Protein AF-A0A3P6NMV4-F1 (afdb_monomer_lite)

InterPro domains:
  IPR001902 SLC26A/SulP transporter [PTHR11814] (9-199)
  IPR011547 SLC26A/SulP transporter domain [PF00916] (9-111)
  IPR036513 STAS domain superfamily [G3DSA:3.30.750.24] (141-223)

Radius of gyration: 32.22 Å; chains: 1; bounding box: 77×46×84 Å

pLDDT: mean 74.08, std 20.94, range [25.16, 95.62]

Secondary structure (DSSP, 8-state):
-HHHHHHHHHHHHHHHHHHHHTTSS-PPP---HHHHHHHHHTT--STHHHHHHHHHHHHHHHHHHHHHTT--HHHHHHHHHHHHHHHHHHHHHHHHHHHH-HHHHHHHHHHHHHHHHT-HHHHHHHHHHHHHHHHHHHHHSPPP--EEE-TTSS-EEETTT-TT-PPPTT-------S---HHHHHHHHHHHHHHHHHHHHHHHHHHHHHHHHHTT---------------

Sequence (231 aa):
MIDLIVRFQEFYALGLSAMLGGLFPIYPVSTALGRTMVNVESGSKTQLSALFSCLLLLIIILWLGPLLQTLPMCILAVIIIMALRAMFRKLADLKRLWGASKIDCLIWLVAFVSTVAIDVMLGLAISIIFALLTIIFRSQWPRSETLAPTGGGEDFENLQKYKALSQYPDIHIFRFDSPLFFTNVENFKAKILKQMKSWSDSDSDTNDSVSFLFSYNHQKSIAFPVIYKSF

Foldseek 3Di:
DVVVVVVVVVVVVLVVVQVVVVVDPDDRDDDDPVVVVVCVVVVDDDCVVVVVVVVVVVVCCVPVVVVCVPPDVVVVVVVVVVVCVVVVVVVVCLVVVCVVDVLVSVLVVQLVCLCVPPHVVRSNVVSVVSVVVSVVVCQQDDDFFFWADDPPDPDIHTCVVDVPGDHDLPDGDGDDPHDDDPSNVVVVVVVVVVVVVVSVVVVVVVCVVVVVVVVPDPDDDDDDDDDDDDD

Organism: Anisakis simplex (NCBI:txid6269)

Structure (mmCIF, N/CA/C/O backbone):
data_AF-A0A3P6NMV4-F1
#
_entry.id   AF-A0A3P6NMV4-F1
#
loop_
_atom_site.group_PDB
_atom_site.id
_atom_site.type_symbol
_atom_site.label_atom_id
_atom_site.label_alt_id
_atom_site.label_comp_id
_atom_site.label_asym_id
_atom_site.label_entity_id
_atom_site.label_seq_id
_atom_site.pdbx_PDB_ins_code
_atom_site.Cartn_x
_atom_site.Cartn_y
_atom_site.Cartn_z
_atom_site.occupancy
_atom_site.B_iso_or_equiv
_atom_site.auth_seq_id
_atom_site.auth_comp_id
_atom_site.auth_asym_id
_atom_site.auth_atom_id
_atom_site.pdbx_PDB_model_num
ATOM 1 N N . MET A 1 1 ? 13.283 15.496 4.315 1.00 73.44 1 MET A N 1
ATOM 2 C CA . MET A 1 1 ? 13.813 15.123 5.648 1.00 73.44 1 MET A CA 1
ATOM 3 C C . MET A 1 1 ? 12.698 15.046 6.690 1.00 73.44 1 MET A C 1
ATOM 5 O O . MET A 1 1 ? 12.525 13.979 7.259 1.00 73.44 1 MET A O 1
ATOM 9 N N . ILE A 1 2 ? 11.888 16.097 6.875 1.00 78.81 2 ILE A N 1
ATOM 10 C CA . ILE A 1 2 ? 10.737 16.099 7.807 1.00 78.81 2 ILE A CA 1
ATOM 11 C C . ILE A 1 2 ? 9.725 14.982 7.480 1.00 78.81 2 ILE A C 1
ATOM 13 O O . ILE A 1 2 ? 9.396 14.187 8.353 1.00 78.81 2 ILE A O 1
ATOM 17 N N . ASP A 1 3 ? 9.348 14.812 6.208 1.00 84.75 3 ASP A N 1
ATOM 18 C CA . ASP A 1 3 ? 8.425 13.740 5.780 1.00 84.75 3 ASP A CA 1
ATOM 19 C C . ASP A 1 3 ? 8.923 12.314 6.046 1.00 84.75 3 ASP A C 1
ATOM 21 O O . ASP A 1 3 ? 8.134 11.370 6.063 1.00 84.75 3 ASP A O 1
ATOM 25 N N . LEU A 1 4 ? 10.237 12.128 6.180 1.00 82.69 4 LEU A N 1
ATOM 26 C CA . LEU A 1 4 ? 10.825 10.825 6.482 1.00 82.69 4 LEU A CA 1
ATOM 27 C C . LEU A 1 4 ? 10.675 10.524 7.978 1.00 82.69 4 LEU A C 1
ATOM 29 O O . LEU A 1 4 ? 10.264 9.430 8.351 1.00 82.69 4 LEU A O 1
ATOM 33 N N . ILE A 1 5 ? 10.953 11.524 8.817 1.00 87.69 5 ILE A N 1
ATOM 34 C CA . ILE A 1 5 ? 10.823 11.438 10.275 1.00 87.69 5 ILE A CA 1
ATOM 35 C C . ILE A 1 5 ? 9.369 11.137 10.652 1.00 87.69 5 ILE A C 1
ATOM 37 O O . ILE A 1 5 ? 9.115 10.205 11.411 1.00 87.69 5 ILE A O 1
ATOM 41 N N . VAL A 1 6 ? 8.415 11.855 10.050 1.00 91.50 6 VAL A N 1
ATOM 42 C CA . VAL A 1 6 ? 6.980 11.639 10.293 1.00 91.50 6 VAL A CA 1
ATOM 43 C C . VAL A 1 6 ? 6.554 10.225 9.892 1.00 91.50 6 VAL A C 1
ATOM 45 O O . VAL A 1 6 ? 5.856 9.560 10.649 1.00 91.50 6 VAL A O 1
ATOM 48 N N . ARG A 1 7 ? 7.018 9.706 8.747 1.00 90.06 7 ARG A N 1
ATOM 49 C CA . ARG A 1 7 ? 6.689 8.334 8.318 1.00 90.06 7 ARG A CA 1
ATOM 50 C C . ARG A 1 7 ? 7.178 7.268 9.296 1.00 90.06 7 ARG A C 1
ATOM 52 O O . ARG A 1 7 ? 6.438 6.327 9.571 1.00 90.06 7 ARG A O 1
ATOM 59 N N . PHE A 1 8 ? 8.392 7.410 9.828 1.00 93.50 8 PHE A N 1
ATOM 60 C CA . PHE A 1 8 ? 8.888 6.485 10.848 1.00 93.50 8 PHE A CA 1
ATOM 61 C C . PHE A 1 8 ? 8.094 6.598 12.148 1.00 93.50 8 PHE A C 1
ATOM 63 O O . PHE A 1 8 ? 7.765 5.576 12.743 1.00 93.50 8 PHE A O 1
ATOM 70 N N . GLN A 1 9 ? 7.734 7.814 12.561 1.00 93.81 9 GLN A N 1
ATOM 71 C CA . GLN A 1 9 ? 6.905 8.033 13.743 1.00 93.81 9 GLN A CA 1
ATOM 72 C C . GLN A 1 9 ? 5.527 7.363 13.616 1.00 93.81 9 GLN A C 1
ATOM 74 O O . GLN A 1 9 ? 5.113 6.662 14.536 1.00 93.81 9 GLN A O 1
ATOM 79 N N . GLU A 1 10 ? 4.850 7.510 12.475 1.00 90.62 10 GLU A N 1
ATOM 80 C CA . GLU A 1 10 ? 3.565 6.847 12.199 1.00 90.62 10 GLU A CA 1
ATOM 81 C C . GLU A 1 10 ? 3.699 5.318 12.192 1.00 90.62 10 GLU A C 1
ATOM 83 O O . GLU A 1 10 ? 2.853 4.608 12.735 1.00 90.62 10 GLU A O 1
ATOM 88 N N . PHE A 1 11 ? 4.793 4.792 11.631 1.00 92.12 11 PHE A N 1
ATOM 89 C CA . PHE A 1 11 ? 5.063 3.356 11.633 1.00 92.12 11 PHE A CA 1
ATOM 90 C C . PHE A 1 11 ? 5.263 2.804 13.052 1.00 92.12 11 PHE A C 1
ATOM 92 O O . PHE A 1 11 ? 4.647 1.800 13.414 1.00 92.12 11 PHE A O 1
ATOM 99 N N . TYR A 1 12 ? 6.067 3.478 13.881 1.00 94.62 12 TYR A N 1
ATOM 100 C CA . TYR A 1 12 ? 6.241 3.101 15.286 1.00 94.62 12 TYR A CA 1
ATOM 101 C C . TYR A 1 12 ? 4.934 3.218 16.077 1.00 94.62 12 TYR A C 1
ATOM 103 O O . TYR A 1 12 ? 4.629 2.334 16.874 1.00 94.62 12 TYR A O 1
ATOM 111 N N . ALA A 1 13 ? 4.134 4.261 15.837 1.00 92.31 13 ALA A N 1
ATOM 112 C CA . ALA A 1 13 ? 2.836 4.433 16.485 1.00 92.31 13 ALA A CA 1
ATOM 113 C C . ALA A 1 13 ? 1.857 3.301 16.127 1.00 92.31 13 ALA A C 1
ATOM 115 O O . ALA A 1 13 ? 1.216 2.732 17.014 1.00 92.31 13 ALA A O 1
ATOM 116 N N . LEU A 1 14 ? 1.781 2.914 14.848 1.00 92.00 14 LEU A N 1
ATOM 117 C CA . LEU A 1 14 ? 0.985 1.768 14.402 1.00 92.00 14 LEU A CA 1
ATOM 118 C C . LEU A 1 14 ? 1.478 0.458 15.030 1.00 92.00 14 LEU A C 1
ATOM 120 O O . LEU A 1 14 ? 0.662 -0.310 15.533 1.00 92.00 14 LEU A O 1
ATOM 124 N N . GLY A 1 15 ? 2.794 0.238 15.092 1.00 93.44 15 GLY A N 1
ATOM 125 C CA . GLY A 1 15 ? 3.382 -0.931 15.752 1.00 93.44 15 GLY A CA 1
ATOM 126 C C . GLY A 1 15 ? 3.032 -1.008 17.240 1.00 93.44 15 GLY A C 1
ATOM 127 O O . GLY A 1 15 ? 2.529 -2.030 17.704 1.00 93.44 15 GLY A O 1
ATOM 128 N N . LEU A 1 16 ? 3.217 0.089 17.981 1.00 94.00 16 LEU A N 1
ATOM 129 C CA . LEU A 1 16 ? 2.884 0.159 19.407 1.00 94.00 16 LEU A CA 1
ATOM 130 C C . LEU A 1 16 ? 1.383 -0.029 19.657 1.00 94.00 16 LEU A C 1
ATOM 132 O O . LEU A 1 16 ? 1.009 -0.761 20.571 1.00 94.00 16 LEU A O 1
ATOM 136 N N . SER A 1 17 ? 0.515 0.574 18.838 1.00 92.00 17 SER A N 1
ATOM 137 C CA . SER A 1 17 ? -0.936 0.382 18.969 1.00 92.00 17 SER A CA 1
ATOM 138 C C . SER A 1 17 ? -1.361 -1.067 18.709 1.00 92.00 17 SER A C 1
ATOM 140 O O . SER A 1 17 ? -2.214 -1.581 19.429 1.00 92.00 17 SER A O 1
ATOM 142 N N . ALA A 1 18 ? -0.729 -1.757 17.754 1.00 93.19 18 ALA A N 1
ATOM 143 C CA . ALA A 1 18 ? -0.969 -3.174 17.503 1.00 93.19 18 ALA A CA 1
ATOM 144 C C . ALA A 1 18 ? -0.458 -4.066 18.649 1.00 93.19 18 ALA A C 1
ATOM 146 O O . ALA A 1 18 ? -1.150 -5.006 19.032 1.00 93.19 18 ALA A O 1
ATOM 147 N N . MET A 1 19 ? 0.704 -3.755 19.241 1.00 93.44 19 MET A N 1
ATOM 148 C CA . MET A 1 19 ? 1.236 -4.475 20.408 1.00 93.44 19 MET A CA 1
ATOM 149 C C . MET A 1 19 ? 0.330 -4.334 21.633 1.00 93.44 19 MET A C 1
ATOM 151 O O . MET A 1 19 ? -0.009 -5.332 22.263 1.00 93.44 19 MET A O 1
ATOM 155 N N . LEU A 1 20 ? -0.091 -3.105 21.950 1.00 93.56 20 LEU A N 1
ATOM 156 C CA . LEU A 1 20 ? -1.045 -2.843 23.032 1.00 93.56 20 LEU A CA 1
ATOM 157 C C . LEU A 1 20 ? -2.398 -3.497 22.745 1.00 93.56 20 LEU A C 1
ATOM 159 O O . LEU A 1 20 ? -3.029 -4.037 23.648 1.00 93.56 20 LEU A O 1
ATOM 163 N N . GLY A 1 21 ? -2.817 -3.482 21.480 1.00 92.50 21 GLY A N 1
ATOM 164 C CA . GLY A 1 21 ? -4.021 -4.143 21.010 1.00 92.50 21 GLY A CA 1
ATOM 165 C C . GLY A 1 21 ? -3.997 -5.654 21.218 1.00 92.50 21 GLY A C 1
ATOM 166 O O . GLY A 1 21 ? -4.970 -6.208 21.709 1.00 92.50 21 GLY A O 1
ATOM 167 N N . GLY A 1 22 ? -2.871 -6.310 20.930 1.00 93.94 22 GLY A N 1
ATOM 168 C CA . GLY A 1 22 ? -2.707 -7.760 21.074 1.00 93.94 22 GLY A CA 1
ATOM 169 C C . GLY A 1 22 ? -2.804 -8.288 22.510 1.00 93.94 22 GLY A C 1
ATOM 170 O O . GLY A 1 22 ? -2.970 -9.490 22.695 1.00 93.94 22 GLY A O 1
ATOM 171 N N . LEU A 1 23 ? -2.745 -7.414 23.525 1.00 94.06 23 LEU A N 1
ATOM 172 C CA . LEU A 1 23 ? -3.034 -7.778 24.921 1.00 94.06 23 LEU A CA 1
ATOM 173 C C . LEU A 1 23 ? -4.532 -8.025 25.170 1.00 94.06 23 LEU A C 1
ATOM 175 O O . LEU A 1 23 ? -4.904 -8.586 26.199 1.00 94.06 23 LEU A O 1
ATOM 179 N N . PHE A 1 24 ? -5.388 -7.614 24.235 1.00 94.62 24 PHE A N 1
ATOM 180 C CA . PHE A 1 24 ? -6.837 -7.751 24.288 1.00 94.62 24 PHE A CA 1
ATOM 181 C C . PHE A 1 24 ? -7.337 -8.612 23.114 1.00 94.62 24 PHE A C 1
ATOM 183 O O . PHE A 1 24 ? -6.676 -8.690 22.077 1.00 94.62 24 PHE A O 1
ATOM 190 N N . PRO A 1 25 ? -8.520 -9.246 23.222 1.00 91.50 25 PRO A N 1
ATOM 191 C CA . PRO A 1 25 ? -9.111 -10.030 22.138 1.00 91.50 25 PRO A CA 1
ATOM 192 C C . PRO A 1 25 ? -9.699 -9.115 21.047 1.00 91.50 25 PRO A C 1
ATOM 194 O O . PRO A 1 25 ? -10.914 -9.038 20.869 1.00 91.50 25 PRO A O 1
ATOM 197 N N . ILE A 1 26 ? -8.841 -8.385 20.333 1.00 91.94 26 ILE A N 1
ATOM 198 C CA . ILE A 1 26 ? -9.225 -7.495 19.234 1.00 91.94 26 ILE A CA 1
ATOM 199 C C . ILE A 1 26 ? -8.656 -7.983 17.902 1.00 91.94 26 ILE A C 1
ATOM 201 O O . ILE A 1 26 ? -7.622 -8.645 17.837 1.00 91.94 26 ILE A O 1
ATOM 205 N N . TYR A 1 27 ? -9.319 -7.599 16.815 1.00 89.69 27 TYR A N 1
ATOM 206 C CA . TYR A 1 27 ? -8.781 -7.768 15.469 1.00 89.69 27 TYR A CA 1
ATOM 207 C C . TYR A 1 27 ? -7.682 -6.733 15.185 1.00 89.69 27 TYR A C 1
ATOM 209 O O . TYR A 1 27 ? -7.736 -5.628 15.735 1.00 89.69 27 TYR A O 1
ATOM 217 N N . PRO A 1 28 ? -6.706 -7.047 14.310 1.00 87.50 28 PRO A N 1
ATOM 218 C CA . PRO A 1 28 ? -5.673 -6.096 13.920 1.00 87.50 28 PRO A CA 1
ATOM 219 C C . PRO A 1 28 ? -6.311 -4.832 13.342 1.00 87.50 28 PRO A C 1
ATOM 221 O O . PRO A 1 28 ? -7.116 -4.880 12.409 1.00 87.50 28 PRO A O 1
ATOM 224 N N . VAL A 1 29 ? -5.959 -3.688 13.924 1.00 85.94 29 VAL A N 1
ATOM 225 C CA . VAL A 1 29 ? -6.519 -2.391 13.546 1.00 85.94 29 VAL A CA 1
ATOM 226 C C . VAL A 1 29 ? -5.643 -1.753 12.476 1.00 85.94 29 VAL A C 1
ATOM 228 O O . VAL A 1 29 ? -4.418 -1.793 12.539 1.00 85.94 29 VAL A O 1
ATOM 231 N N . SER A 1 30 ? -6.287 -1.129 11.496 1.00 87.75 30 SER A N 1
ATOM 232 C CA . SER A 1 30 ? -5.631 -0.307 10.484 1.00 87.75 30 SER A CA 1
ATOM 233 C C . SER A 1 30 ? -6.311 1.058 10.381 1.00 87.75 30 SER A C 1
ATOM 235 O O . SER A 1 30 ? -7.360 1.313 10.986 1.00 87.75 30 SER A O 1
ATOM 237 N N . THR A 1 31 ? -5.711 1.958 9.611 1.00 85.12 31 THR A N 1
ATOM 238 C CA . THR A 1 31 ? -6.236 3.300 9.372 1.00 85.12 31 THR A CA 1
ATOM 239 C C . THR A 1 31 ? -7.510 3.241 8.530 1.00 85.12 31 THR A C 1
ATOM 241 O O . THR A 1 31 ? -7.570 2.652 7.454 1.00 85.12 31 THR A O 1
ATOM 244 N N . ALA A 1 32 ? -8.572 3.882 9.019 1.00 86.38 32 ALA A N 1
ATOM 245 C CA . ALA A 1 32 ? -9.858 3.920 8.334 1.00 86.38 32 ALA A CA 1
ATOM 246 C C . ALA A 1 32 ? -10.029 5.245 7.586 1.00 86.38 32 ALA A C 1
ATOM 248 O O . ALA A 1 32 ? -10.595 6.197 8.123 1.00 86.38 32 ALA A O 1
ATOM 249 N N . LEU A 1 33 ? -9.577 5.275 6.329 1.00 84.88 33 LEU A N 1
ATOM 250 C CA . LEU A 1 33 ? -9.582 6.475 5.481 1.00 84.88 33 LEU A CA 1
ATOM 251 C C . LEU A 1 33 ? -10.942 7.184 5.441 1.00 84.88 33 LEU A C 1
ATOM 253 O O . LEU A 1 33 ? -10.994 8.402 5.570 1.00 84.88 33 LEU A O 1
ATOM 257 N N . GLY A 1 34 ? -12.045 6.435 5.329 1.00 85.69 34 GLY A N 1
ATOM 258 C CA . GLY A 1 34 ? -13.390 7.018 5.299 1.00 85.69 34 GLY A CA 1
ATOM 259 C C . GLY A 1 34 ? -13.753 7.775 6.582 1.00 85.69 34 GLY A C 1
ATOM 260 O O . GLY A 1 34 ? -14.278 8.881 6.511 1.00 85.69 34 GLY A O 1
ATOM 261 N N . ARG A 1 35 ? -13.413 7.225 7.756 1.00 86.38 35 ARG A N 1
ATOM 262 C CA . ARG A 1 35 ? -13.673 7.876 9.054 1.00 86.38 35 ARG A CA 1
ATOM 263 C C . ARG A 1 35 ? -12.801 9.115 9.238 1.00 86.38 35 ARG A C 1
ATOM 265 O O . ARG A 1 35 ? -13.281 10.141 9.707 1.00 86.38 35 ARG A O 1
ATOM 272 N N . THR A 1 36 ? -11.536 9.033 8.830 1.00 88.56 36 THR A N 1
ATOM 273 C CA . THR A 1 36 ? -10.611 10.168 8.895 1.00 88.56 36 THR A CA 1
ATOM 274 C C . THR A 1 36 ? -11.038 11.293 7.958 1.00 88.56 36 THR A C 1
ATOM 276 O O . THR A 1 36 ? -10.987 12.449 8.362 1.00 88.56 36 THR A O 1
ATOM 279 N N . MET A 1 37 ? -11.511 10.975 6.749 1.00 87.44 37 MET A N 1
ATOM 280 C CA . MET A 1 37 ? -11.982 11.978 5.792 1.00 87.44 37 MET A CA 1
ATOM 281 C C . MET A 1 37 ? -13.163 12.768 6.355 1.00 87.44 37 MET A C 1
ATOM 283 O O . MET A 1 37 ? -13.099 13.991 6.395 1.00 87.44 37 MET A O 1
ATOM 287 N N . VAL A 1 38 ? -14.166 12.081 6.909 1.00 88.88 38 VAL A N 1
ATOM 288 C CA . VAL A 1 38 ? -15.314 12.738 7.556 1.00 88.88 38 VAL A CA 1
ATOM 289 C C . VAL A 1 38 ? -14.881 13.576 8.764 1.00 88.88 38 VAL A C 1
ATOM 291 O O . VAL A 1 38 ? -15.384 14.679 8.964 1.00 88.88 38 VAL A O 1
ATOM 294 N N . ASN A 1 39 ? -13.923 13.098 9.565 1.00 89.62 39 ASN A N 1
ATOM 295 C CA . ASN A 1 39 ? -13.403 13.859 10.706 1.00 89.62 39 ASN A CA 1
ATOM 296 C C . ASN A 1 39 ? -12.688 15.153 10.266 1.00 89.62 39 ASN A C 1
ATOM 298 O O . ASN A 1 39 ? -12.835 16.192 10.910 1.00 89.62 39 ASN A O 1
ATOM 302 N N . VAL A 1 40 ? -11.943 15.106 9.157 1.00 90.38 40 VAL A N 1
ATOM 303 C CA . VAL A 1 40 ? -11.284 16.284 8.569 1.00 90.38 40 VAL A CA 1
ATOM 304 C C . VAL A 1 40 ? -12.312 17.240 7.958 1.00 90.38 40 VAL A C 1
ATOM 306 O O . VAL A 1 40 ? -12.231 18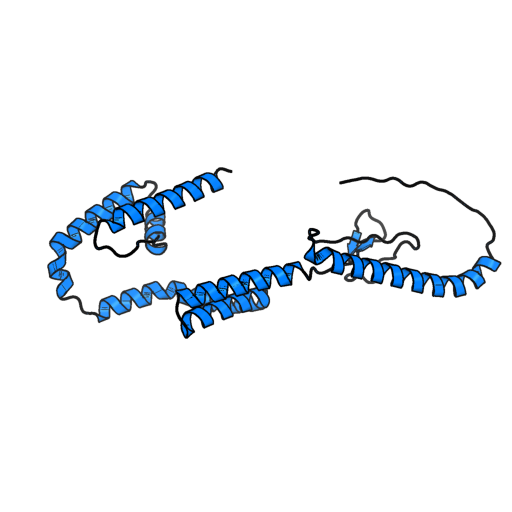.442 8.199 1.00 90.38 40 VAL A O 1
ATOM 309 N N . GLU A 1 41 ? -13.313 16.725 7.237 1.00 90.94 41 GLU A N 1
ATOM 310 C CA . GLU A 1 41 ? -14.424 17.518 6.681 1.00 90.94 41 GLU A CA 1
ATOM 311 C C . GLU A 1 41 ? -15.256 18.199 7.775 1.00 90.94 41 GLU A C 1
ATOM 313 O O . GLU A 1 41 ? -15.731 19.316 7.590 1.00 90.94 41 GLU A O 1
ATOM 318 N N . SER A 1 42 ? -15.359 17.576 8.951 1.00 89.50 42 SER A N 1
ATOM 319 C CA . SER A 1 42 ? -16.010 18.148 10.138 1.00 89.50 42 SER A CA 1
ATOM 320 C C . SER A 1 42 ? -15.182 19.254 10.816 1.00 89.50 42 SER A C 1
ATOM 322 O O . SER A 1 42 ? -15.597 19.799 11.836 1.00 89.50 42 SER A O 1
ATOM 324 N N . GLY A 1 43 ? -14.000 19.595 10.286 1.00 88.12 43 GLY A N 1
ATOM 325 C CA . GLY A 1 43 ? -13.153 20.675 10.796 1.00 88.12 43 GLY A CA 1
ATOM 326 C C . GLY A 1 43 ? -12.299 20.305 12.012 1.00 88.12 43 GLY A C 1
ATOM 327 O O . GLY A 1 43 ? -11.771 21.200 12.677 1.00 88.12 43 GLY A O 1
ATOM 328 N N . SER A 1 44 ? -12.129 19.012 12.318 1.00 86.69 44 SER A N 1
ATOM 329 C CA . SER A 1 44 ? -11.282 18.564 13.428 1.00 86.69 44 SER A CA 1
ATOM 330 C C . SER A 1 44 ? -9.805 18.858 13.157 1.00 86.69 44 SER A C 1
ATOM 332 O O . SER A 1 44 ? -9.231 18.362 12.189 1.00 86.69 44 SER A O 1
ATOM 334 N N . LYS A 1 45 ? -9.156 19.597 14.064 1.00 86.50 45 LYS A N 1
ATOM 335 C CA . LYS A 1 45 ? -7.727 19.964 13.964 1.00 86.50 45 LYS A CA 1
ATOM 336 C C . LYS A 1 45 ? -6.821 19.256 14.973 1.00 86.50 45 LYS A C 1
ATOM 338 O O . LYS A 1 45 ? -5.605 19.381 14.885 1.00 86.50 45 LYS A O 1
ATOM 343 N N . THR A 1 46 ? -7.388 18.537 15.943 1.00 90.25 46 THR A N 1
ATOM 344 C CA . THR A 1 46 ? -6.644 17.935 17.060 1.00 90.25 46 THR A CA 1
ATOM 345 C C . THR A 1 46 ? -6.951 16.444 17.204 1.00 90.25 46 THR A C 1
ATOM 347 O O . THR A 1 46 ? -8.013 15.967 16.803 1.00 90.25 46 THR A O 1
ATOM 350 N N . GLN A 1 47 ? -6.031 15.693 17.820 1.00 86.31 47 GLN A N 1
ATOM 351 C CA . GLN A 1 47 ? -6.224 14.266 18.131 1.00 86.31 47 GLN A CA 1
ATOM 352 C C . GLN A 1 47 ? -7.274 14.026 19.233 1.00 86.31 47 GLN A C 1
ATOM 354 O O . GLN A 1 47 ? -7.769 12.911 19.379 1.00 86.31 47 GLN A O 1
ATOM 359 N N . LEU A 1 48 ? -7.677 15.075 19.963 1.00 89.56 48 LEU A N 1
ATOM 360 C CA . LEU A 1 48 ? -8.746 15.016 20.966 1.00 89.56 48 LEU A CA 1
ATOM 361 C C . LEU A 1 48 ? -10.076 14.523 20.374 1.00 89.56 48 LEU A C 1
ATOM 363 O O . LEU A 1 48 ? -10.795 13.794 21.050 1.00 89.56 48 LEU A O 1
ATOM 367 N N . SER A 1 49 ? -10.375 14.835 19.106 1.00 89.56 49 SER A N 1
ATOM 368 C CA . SER A 1 49 ? -11.585 14.337 18.428 1.00 89.56 49 SER A CA 1
ATOM 369 C C . SER A 1 49 ? -11.651 12.803 18.394 1.00 89.56 49 SER A C 1
ATOM 371 O O . SER A 1 49 ? -12.710 12.208 18.614 1.00 89.56 49 SER A O 1
ATOM 373 N N . ALA A 1 50 ? -10.508 12.136 18.200 1.00 89.12 50 ALA A N 1
ATOM 374 C CA . ALA A 1 50 ? -10.441 10.677 18.200 1.00 89.12 50 ALA A CA 1
ATOM 375 C C . ALA A 1 50 ? -10.698 10.093 19.601 1.00 89.12 50 ALA A C 1
ATOM 377 O O . ALA A 1 50 ? -11.375 9.071 19.721 1.00 89.12 50 ALA A O 1
ATOM 378 N N . LEU A 1 51 ? -10.224 10.765 20.657 1.00 91.75 51 LEU A N 1
ATOM 379 C CA . LEU A 1 51 ? -10.460 10.363 22.047 1.00 91.75 51 LEU A CA 1
ATOM 380 C C . LEU A 1 51 ? -11.947 10.475 22.409 1.00 91.75 51 LEU A C 1
ATOM 382 O O . LEU A 1 51 ? -12.523 9.509 22.910 1.00 91.75 51 LEU A O 1
ATOM 386 N N . PHE A 1 52 ? -12.592 11.598 22.075 1.00 92.62 52 PHE A N 1
ATOM 387 C CA . PHE A 1 52 ? -14.039 11.764 22.257 1.00 92.62 52 PHE A CA 1
ATOM 388 C C . PHE A 1 52 ? -14.842 10.729 21.464 1.00 92.62 52 PHE A C 1
ATOM 390 O O . PHE A 1 52 ? -15.779 10.144 21.999 1.00 92.62 52 PHE A O 1
ATOM 397 N N . SER A 1 53 ? -14.444 10.450 20.220 1.00 91.56 53 SER A N 1
ATOM 398 C CA . SER A 1 53 ? -15.097 9.439 19.379 1.00 91.56 53 SER A CA 1
ATOM 399 C C . SER A 1 53 ? -15.004 8.034 19.983 1.00 91.56 53 SER A C 1
ATOM 401 O O . SER A 1 53 ? -15.983 7.291 19.967 1.00 91.56 53 SER A O 1
ATOM 403 N N . CYS A 1 54 ? -13.846 7.666 20.542 1.00 92.00 54 CYS A N 1
ATOM 404 C CA . CYS A 1 54 ? -13.645 6.379 21.207 1.00 92.00 54 CYS A CA 1
ATOM 405 C C . CYS A 1 54 ? -14.481 6.262 22.492 1.00 92.00 54 CYS A C 1
ATOM 407 O O . CYS A 1 54 ? -15.154 5.255 22.705 1.00 92.00 54 CYS A O 1
ATOM 409 N N . LEU A 1 55 ? -14.497 7.315 23.314 1.00 94.81 55 LEU A N 1
ATOM 410 C CA . LEU A 1 55 ? -15.271 7.359 24.557 1.00 94.81 55 LEU A CA 1
ATOM 411 C C . LEU A 1 55 ? -16.779 7.282 24.286 1.00 94.81 55 LEU A C 1
ATOM 413 O O . LEU A 1 55 ? -17.494 6.528 24.943 1.00 94.81 55 LEU A O 1
ATOM 417 N N . LEU A 1 56 ? -17.259 8.005 23.274 1.00 94.25 56 LEU A N 1
ATOM 418 C CA . LEU A 1 56 ? -18.650 7.946 22.834 1.00 94.25 56 LEU A CA 1
ATOM 419 C C . LEU A 1 56 ? -19.012 6.544 22.321 1.00 94.25 56 LEU A C 1
ATOM 421 O O . LEU A 1 56 ? -20.051 6.010 22.704 1.00 94.25 56 LEU A O 1
ATOM 425 N N . LEU A 1 57 ? -18.150 5.914 21.514 1.00 93.31 57 LEU A N 1
ATOM 426 C CA . LEU A 1 57 ? -18.345 4.529 21.066 1.00 93.31 57 LEU A CA 1
ATOM 427 C C . LEU A 1 57 ? -18.429 3.547 22.239 1.00 93.31 57 LEU A C 1
ATOM 429 O O . LEU A 1 57 ? -19.298 2.678 22.232 1.00 93.31 57 LEU A O 1
ATOM 433 N N . LEU A 1 58 ? -17.575 3.701 23.253 1.00 94.06 58 LEU A N 1
ATOM 434 C CA . LEU A 1 58 ? -17.599 2.867 24.455 1.00 94.06 58 LEU A CA 1
ATOM 435 C C . LEU A 1 58 ? -18.945 2.975 25.191 1.00 94.06 58 LEU A C 1
ATOM 437 O O . LEU A 1 58 ? -19.532 1.954 25.548 1.00 94.06 58 LEU A O 1
ATOM 441 N N . ILE A 1 59 ? -19.461 4.197 25.367 1.00 94.88 59 ILE A N 1
ATOM 442 C CA . ILE A 1 59 ? -20.766 4.440 26.003 1.00 94.88 59 ILE A CA 1
ATOM 443 C C . ILE A 1 59 ? -21.896 3.811 25.181 1.00 94.88 59 ILE A C 1
ATOM 445 O O . ILE A 1 59 ? -22.750 3.124 25.742 1.00 94.88 59 ILE A O 1
ATOM 449 N N . ILE A 1 60 ? -21.892 3.999 23.856 1.00 93.88 60 ILE A N 1
ATOM 450 C CA . ILE A 1 60 ? -22.905 3.414 22.966 1.00 93.88 60 ILE A CA 1
ATOM 451 C C . ILE A 1 60 ? -22.893 1.890 23.059 1.00 93.88 60 ILE A C 1
ATOM 453 O O . ILE A 1 60 ? -23.951 1.281 23.147 1.00 93.88 60 ILE A O 1
ATOM 457 N N . ILE A 1 61 ? -21.725 1.251 23.068 1.00 92.00 61 ILE A N 1
ATOM 458 C CA . ILE A 1 61 ? -21.658 -0.212 23.144 1.00 92.00 61 ILE A CA 1
ATOM 459 C C . ILE A 1 61 ? -22.189 -0.712 24.495 1.00 92.00 61 ILE A C 1
ATOM 461 O O . ILE A 1 61 ? -22.930 -1.692 24.524 1.00 92.00 61 ILE A O 1
ATOM 465 N N . LEU A 1 62 ? -21.872 -0.030 25.602 1.00 92.62 62 LEU A N 1
ATOM 466 C CA . LEU A 1 62 ? -22.291 -0.456 26.940 1.00 92.62 62 LEU A CA 1
ATOM 467 C C . LEU A 1 62 ? -23.796 -0.261 27.194 1.00 92.62 62 LEU A C 1
ATOM 469 O O . LEU A 1 62 ? -24.420 -1.112 27.821 1.00 92.62 62 LEU A O 1
ATOM 473 N N . TRP A 1 63 ? -24.382 0.841 26.715 1.00 91.88 63 TRP A N 1
ATOM 474 C CA . TRP A 1 63 ? -25.799 1.170 26.940 1.00 91.88 63 TRP A CA 1
ATOM 475 C C . TRP A 1 63 ? -26.725 0.732 25.800 1.00 91.88 63 TRP A C 1
ATOM 477 O O . TRP A 1 63 ? -27.812 0.216 26.046 1.00 91.88 63 TRP A O 1
ATOM 487 N N . LEU A 1 64 ? -26.313 0.944 24.549 1.00 89.94 64 LEU A N 1
ATOM 488 C CA . LEU A 1 64 ? -27.095 0.649 23.342 1.00 89.94 64 LEU A CA 1
ATOM 489 C C . LEU A 1 64 ? -26.821 -0.752 22.774 1.00 89.94 64 LEU A C 1
ATOM 491 O O . LEU A 1 64 ? -27.558 -1.202 21.898 1.00 89.94 64 LEU A O 1
ATOM 495 N N . GLY A 1 65 ? -25.811 -1.463 23.285 1.00 87.31 65 GLY A N 1
ATOM 496 C CA . GLY A 1 65 ? -25.500 -2.852 22.934 1.00 87.31 65 GLY A CA 1
ATOM 497 C C . GLY A 1 65 ? -26.710 -3.800 22.870 1.00 87.31 65 GLY A C 1
ATOM 498 O O . GLY A 1 65 ? -26.873 -4.459 21.842 1.00 87.31 65 GLY A O 1
ATOM 499 N N . PRO A 1 66 ? -27.600 -3.864 23.885 1.00 86.56 66 PRO A N 1
ATOM 500 C CA . PRO A 1 66 ? -28.775 -4.741 23.832 1.00 86.56 66 PRO A CA 1
ATOM 501 C C . PRO A 1 66 ? -29.779 -4.345 22.739 1.00 86.56 66 PRO A C 1
ATOM 503 O O . PRO A 1 66 ? -30.427 -5.215 22.164 1.00 86.56 66 PRO A O 1
ATOM 506 N N . LEU A 1 67 ? -29.870 -3.058 22.387 1.00 86.62 67 LEU A N 1
ATOM 507 C CA . LEU A 1 67 ? -30.747 -2.579 21.313 1.00 86.62 67 LEU A CA 1
ATOM 508 C C . LEU A 1 67 ? -30.243 -2.995 19.919 1.00 86.62 67 LEU A C 1
ATOM 510 O O . LEU A 1 67 ? -31.029 -3.176 18.992 1.00 86.62 67 LEU A O 1
ATOM 514 N N . LEU A 1 68 ? -28.924 -3.149 19.766 1.00 84.62 68 LEU A N 1
ATOM 515 C CA . LEU A 1 68 ? -28.289 -3.554 18.511 1.00 84.62 68 LEU A CA 1
ATOM 516 C C . LEU A 1 68 ? -28.390 -5.063 18.244 1.00 84.62 68 LEU A C 1
ATOM 518 O O . LEU A 1 68 ? -28.157 -5.483 17.113 1.00 84.62 68 LEU A O 1
ATOM 522 N N . GLN A 1 69 ? -28.764 -5.887 19.230 1.00 83.06 69 GLN A N 1
ATOM 523 C CA . GLN A 1 69 ? -28.904 -7.336 19.027 1.00 83.06 69 GLN A CA 1
ATOM 524 C C . GLN A 1 69 ? -30.051 -7.694 18.078 1.00 83.06 69 GLN A C 1
ATOM 526 O O . GLN A 1 69 ? -29.950 -8.654 17.320 1.00 83.06 69 GLN A O 1
ATOM 531 N N . THR A 1 70 ? -31.131 -6.911 18.080 1.00 86.75 70 THR A N 1
ATOM 532 C CA . THR A 1 70 ? -32.284 -7.124 17.193 1.00 86.75 70 THR A CA 1
ATOM 533 C C . THR A 1 70 ? -32.068 -6.567 15.784 1.00 86.75 70 THR A C 1
ATOM 535 O O . THR A 1 70 ? -32.999 -6.564 14.978 1.00 86.75 70 THR A O 1
ATOM 538 N N . LEU A 1 71 ? -30.872 -6.054 15.470 1.00 87.88 71 LEU A N 1
ATOM 539 C CA . LEU A 1 71 ? -30.618 -5.404 14.192 1.00 87.88 71 LEU A C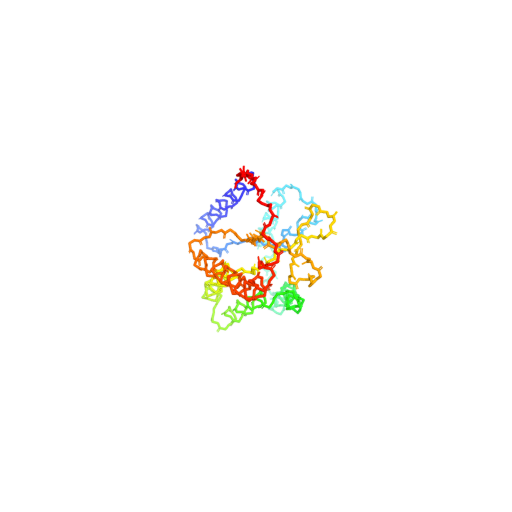A 1
ATOM 540 C C . LEU A 1 71 ? -30.526 -6.449 13.063 1.00 87.88 71 LEU A C 1
ATOM 542 O O . LEU A 1 71 ? -29.680 -7.344 13.113 1.00 87.88 71 LEU A O 1
ATOM 546 N N . PRO A 1 72 ? -31.363 -6.354 12.016 1.00 91.50 72 PRO A N 1
ATOM 547 C CA . PRO A 1 72 ? -31.354 -7.327 10.934 1.00 91.50 72 PRO A CA 1
ATOM 548 C C . PRO A 1 72 ? -30.069 -7.234 10.104 1.00 91.50 72 PRO A C 1
ATOM 550 O O . PRO A 1 72 ? -29.638 -6.147 9.707 1.00 91.50 72 PRO A O 1
ATOM 553 N N . MET A 1 73 ? -29.520 -8.398 9.743 1.00 91.94 73 MET A N 1
ATOM 554 C CA . MET A 1 73 ? -28.317 -8.533 8.904 1.00 91.94 73 MET A CA 1
ATOM 555 C C . MET A 1 73 ? -28.414 -7.766 7.575 1.00 91.94 73 MET A C 1
ATOM 557 O O . MET A 1 73 ? -27.404 -7.298 7.049 1.00 91.94 73 MET A O 1
ATOM 561 N N . CYS A 1 74 ? -29.629 -7.580 7.049 1.00 93.38 74 CYS A N 1
ATOM 562 C CA . CYS A 1 74 ? -29.880 -6.825 5.824 1.00 93.38 74 CYS A CA 1
ATOM 563 C C . CYS A 1 74 ? -29.384 -5.373 5.913 1.00 93.38 74 CYS A C 1
ATOM 565 O O . CYS A 1 74 ? -28.797 -4.870 4.958 1.00 93.38 74 CYS A O 1
ATOM 567 N N . ILE A 1 75 ? -29.576 -4.703 7.056 1.00 93.12 75 ILE A N 1
ATOM 568 C CA . ILE A 1 75 ? -29.139 -3.309 7.234 1.00 93.12 75 ILE A CA 1
ATOM 569 C C . ILE A 1 75 ? -27.609 -3.241 7.227 1.00 93.12 75 ILE A C 1
ATOM 571 O O . ILE A 1 75 ? -27.029 -2.385 6.557 1.00 93.12 75 ILE A O 1
ATOM 575 N N . LEU A 1 76 ? -26.949 -4.187 7.902 1.00 91.38 76 LEU A N 1
ATOM 576 C CA . LEU A 1 76 ? -25.489 -4.259 7.945 1.00 91.38 76 LEU A CA 1
ATOM 577 C C . LEU A 1 76 ? -24.892 -4.506 6.550 1.00 91.38 76 LEU A C 1
ATOM 579 O O . LEU A 1 76 ? -23.934 -3.838 6.161 1.00 91.38 76 LEU A O 1
ATOM 583 N N . ALA A 1 77 ? -25.497 -5.402 5.764 1.00 93.00 77 ALA A N 1
ATOM 584 C CA . ALA A 1 77 ? -25.069 -5.682 4.395 1.00 93.00 77 ALA A CA 1
ATOM 585 C C . ALA A 1 77 ? -25.156 -4.438 3.493 1.00 93.00 77 ALA A C 1
ATOM 587 O O . ALA A 1 77 ? -24.215 -4.138 2.757 1.00 93.00 77 ALA A O 1
ATOM 588 N N . VAL A 1 78 ? -26.247 -3.669 3.584 1.00 94.31 78 VAL A N 1
ATOM 589 C CA . VAL A 1 78 ? -26.418 -2.435 2.798 1.00 94.31 78 VAL A CA 1
ATOM 590 C C . VAL A 1 78 ? -25.362 -1.388 3.167 1.00 94.31 78 VAL A C 1
ATOM 592 O O . VAL A 1 78 ? -24.800 -0.757 2.271 1.00 94.31 78 VAL A O 1
ATOM 595 N N . ILE A 1 79 ? -25.034 -1.235 4.455 1.00 91.81 79 ILE A N 1
ATOM 596 C CA . ILE A 1 79 ? -23.976 -0.316 4.911 1.00 91.81 79 ILE A CA 1
ATOM 597 C C . ILE A 1 79 ? -22.618 -0.703 4.302 1.00 91.81 79 ILE A C 1
ATOM 599 O O . ILE A 1 79 ? -21.898 0.167 3.804 1.00 91.81 79 ILE A O 1
ATOM 603 N N . ILE A 1 80 ? -22.285 -1.998 4.271 1.00 90.94 80 ILE A N 1
ATOM 604 C CA . ILE A 1 80 ? -21.037 -2.493 3.668 1.00 90.94 80 ILE A CA 1
ATOM 605 C C . ILE A 1 80 ? -21.016 -2.228 2.155 1.00 90.94 80 ILE A C 1
ATOM 607 O O . ILE A 1 80 ? -20.030 -1.702 1.639 1.00 90.94 80 ILE A O 1
ATOM 611 N N . ILE A 1 81 ? -22.106 -2.513 1.434 1.00 91.75 81 ILE A N 1
ATOM 612 C CA . ILE A 1 81 ? -22.203 -2.252 -0.015 1.00 91.75 81 ILE A CA 1
ATOM 613 C C . ILE A 1 81 ? -22.025 -0.756 -0.318 1.00 91.75 81 ILE A C 1
ATOM 615 O O . ILE A 1 81 ? -21.300 -0.388 -1.247 1.00 91.75 81 ILE A O 1
ATOM 619 N N . MET A 1 82 ? -22.634 0.120 0.486 1.00 89.88 82 MET A N 1
ATOM 620 C CA . MET A 1 82 ? -22.478 1.570 0.340 1.00 89.88 82 MET A CA 1
ATOM 621 C C . MET A 1 82 ? -21.035 2.024 0.586 1.00 89.88 82 MET A C 1
ATOM 623 O O . MET A 1 82 ? -20.537 2.873 -0.156 1.00 89.88 82 MET A O 1
ATOM 627 N N . ALA A 1 83 ? -20.334 1.428 1.556 1.00 87.81 83 ALA A N 1
ATOM 628 C CA . ALA A 1 83 ? -18.916 1.702 1.793 1.00 87.81 83 ALA A CA 1
ATOM 629 C C . ALA A 1 83 ? -18.034 1.263 0.607 1.00 87.81 83 ALA A C 1
ATOM 631 O O . ALA A 1 83 ? -17.118 1.985 0.205 1.00 87.81 83 ALA A O 1
ATOM 632 N N . LEU A 1 84 ? -18.348 0.124 -0.019 1.00 88.44 84 LEU A N 1
ATOM 633 C CA . LEU A 1 84 ? -17.614 -0.397 -1.178 1.00 88.44 84 LEU A CA 1
ATOM 634 C C . LEU A 1 84 ? -17.855 0.400 -2.468 1.00 88.44 84 LEU A C 1
ATOM 636 O O . LEU A 1 84 ? -17.033 0.346 -3.385 1.00 88.44 84 LEU A O 1
ATOM 640 N N . ARG A 1 85 ? -18.924 1.205 -2.553 1.00 87.06 85 ARG A N 1
ATOM 641 C CA . ARG A 1 85 ? -19.227 2.037 -3.733 1.00 87.06 85 ARG A CA 1
ATOM 642 C C . ARG A 1 85 ? -18.047 2.919 -4.149 1.00 87.06 85 ARG A C 1
ATOM 644 O O . ARG A 1 85 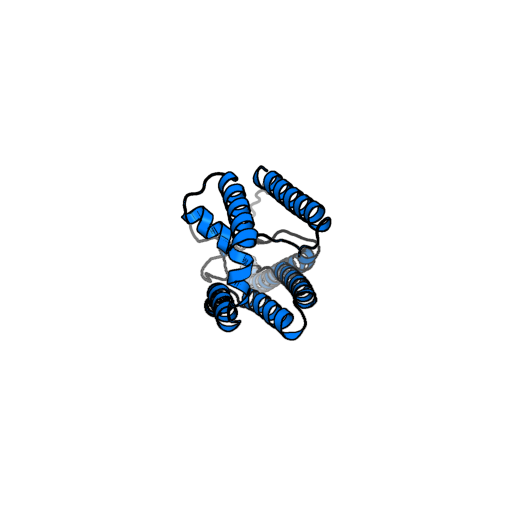? -17.796 3.092 -5.341 1.00 87.06 85 ARG A O 1
ATOM 651 N N . ALA A 1 86 ? -17.308 3.470 -3.184 1.00 82.19 86 ALA A N 1
ATOM 652 C CA . ALA A 1 86 ? -16.130 4.290 -3.465 1.00 82.19 86 ALA A CA 1
ATOM 653 C C . ALA A 1 86 ? -14.995 3.486 -4.124 1.00 82.19 86 ALA A C 1
ATOM 655 O O . ALA A 1 86 ? -14.316 4.014 -5.004 1.00 82.19 86 ALA A O 1
ATOM 656 N N . MET A 1 87 ? -14.833 2.215 -3.746 1.00 85.06 87 MET A N 1
ATOM 657 C CA . MET A 1 87 ? -13.843 1.304 -4.321 1.00 85.06 87 MET A CA 1
ATOM 658 C C . MET A 1 87 ? -14.237 0.884 -5.741 1.00 85.06 87 MET A C 1
ATOM 660 O O . MET A 1 87 ? -13.407 0.946 -6.643 1.00 85.06 87 MET A O 1
ATOM 664 N N . PHE A 1 88 ? -15.515 0.577 -5.988 1.00 85.81 88 PHE A N 1
ATOM 665 C CA . PHE A 1 88 ? -15.995 0.249 -7.337 1.00 85.81 88 PHE A CA 1
ATOM 666 C C . PHE A 1 88 ? -15.835 1.401 -8.334 1.00 85.81 88 PHE A C 1
ATOM 668 O O . PHE A 1 88 ? -15.548 1.160 -9.506 1.00 85.81 88 PHE A O 1
ATOM 675 N N . ARG A 1 89 ? -15.934 2.662 -7.888 1.00 84.81 89 ARG A N 1
ATOM 676 C CA . ARG A 1 89 ? -15.647 3.818 -8.758 1.00 84.81 89 ARG A CA 1
ATOM 677 C C . ARG A 1 89 ? -14.220 3.798 -9.317 1.00 84.81 89 ARG A C 1
ATOM 679 O O . ARG A 1 89 ? -14.029 4.229 -10.448 1.00 84.81 89 ARG A O 1
ATOM 686 N N . LYS A 1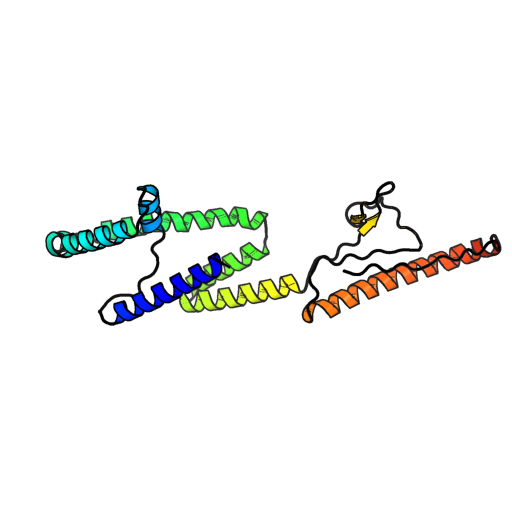 90 ? -13.246 3.232 -8.596 1.00 83.25 90 LYS A N 1
ATOM 687 C CA . LYS A 1 90 ? -11.862 3.096 -9.082 1.00 83.25 90 LYS A CA 1
ATOM 688 C C . LYS A 1 90 ? -11.732 2.145 -10.274 1.00 83.25 90 LYS A C 1
ATOM 690 O O . LYS A 1 90 ? -10.818 2.319 -11.070 1.00 83.25 90 LYS A O 1
ATOM 695 N N . LEU A 1 91 ? -12.651 1.189 -10.456 1.00 82.38 91 LEU A N 1
ATOM 696 C CA . LEU A 1 91 ? -12.666 0.359 -11.667 1.00 82.38 91 LEU A CA 1
ATOM 697 C C . LEU A 1 91 ? -13.046 1.167 -12.915 1.00 82.38 91 LEU A C 1
ATOM 699 O O . LEU A 1 91 ? -12.587 0.851 -14.008 1.00 82.38 91 LEU A O 1
ATOM 703 N N . ALA A 1 92 ? -13.854 2.223 -12.778 1.00 80.56 92 ALA A N 1
ATOM 704 C CA . ALA A 1 92 ? -14.180 3.091 -13.909 1.00 80.56 92 ALA A CA 1
ATOM 705 C C . ALA A 1 92 ? -12.952 3.893 -14.381 1.00 80.56 92 ALA A C 1
ATOM 707 O O . ALA A 1 92 ? -12.776 4.089 -15.586 1.00 80.56 92 ALA A O 1
ATOM 708 N N . ASP A 1 93 ? -12.065 4.270 -13.452 1.00 79.50 93 ASP A N 1
ATOM 709 C CA . ASP A 1 93 ? -10.803 4.960 -13.753 1.00 79.50 93 ASP A CA 1
ATOM 710 C C . ASP A 1 93 ? -9.836 4.088 -14.582 1.00 79.50 93 ASP A C 1
ATOM 712 O O . ASP A 1 93 ? -8.987 4.621 -15.300 1.00 79.50 93 ASP A O 1
ATOM 716 N N . LEU A 1 94 ? -9.997 2.757 -14.576 1.00 80.12 94 LEU A N 1
ATOM 717 C CA . LEU A 1 94 ? -9.185 1.834 -15.379 1.00 80.12 94 LEU A CA 1
ATOM 718 C C . LEU A 1 94 ? -9.290 2.112 -16.883 1.00 80.12 94 LEU A C 1
ATOM 720 O O . LEU A 1 94 ? -8.290 2.068 -17.598 1.00 80.12 94 LEU A O 1
ATOM 724 N N . LYS A 1 95 ? -10.494 2.449 -17.369 1.00 79.00 95 LYS A N 1
ATOM 725 C CA . LYS A 1 95 ? -10.711 2.781 -18.788 1.00 79.00 95 LYS A CA 1
ATOM 726 C C . LYS A 1 95 ? -9.890 3.998 -19.203 1.00 79.00 95 LYS A C 1
ATOM 728 O O . LYS A 1 95 ? -9.357 4.040 -20.308 1.00 79.00 95 LYS A O 1
ATOM 733 N N . ARG A 1 96 ? -9.760 4.973 -18.300 1.00 79.00 96 ARG A N 1
ATOM 734 C CA . ARG A 1 96 ? -8.928 6.161 -18.508 1.00 79.00 96 ARG A CA 1
ATOM 735 C C . ARG A 1 96 ? -7.441 5.805 -18.476 1.00 79.00 96 ARG A C 1
ATOM 737 O O . ARG A 1 96 ? -6.684 6.319 -19.294 1.00 79.00 96 ARG A O 1
ATOM 744 N N . LEU A 1 97 ? -7.036 4.904 -17.578 1.00 77.38 97 LEU A N 1
ATOM 745 C CA . LEU A 1 97 ? -5.647 4.460 -17.452 1.00 77.38 97 LEU A CA 1
ATOM 746 C C . LEU A 1 97 ? -5.153 3.717 -18.703 1.00 77.38 97 LEU A C 1
ATOM 748 O O . LEU A 1 97 ? -4.019 3.930 -19.130 1.00 77.38 97 LEU A O 1
ATOM 752 N N . TRP A 1 98 ? -6.021 2.928 -19.346 1.00 78.56 98 TRP A N 1
ATOM 753 C CA . TRP A 1 98 ? -5.706 2.228 -20.597 1.00 78.56 98 TRP A CA 1
ATOM 754 C C . TRP A 1 98 ? -5.267 3.179 -21.722 1.00 78.56 98 TRP A C 1
ATOM 756 O O . TRP A 1 98 ? -4.383 2.843 -22.511 1.00 78.56 98 TRP A O 1
ATOM 766 N N . GLY A 1 99 ? -5.859 4.377 -21.790 1.00 73.38 99 GLY A N 1
ATOM 767 C CA . GLY A 1 99 ? -5.491 5.401 -22.772 1.00 73.38 99 GLY A CA 1
ATOM 768 C C . GLY A 1 99 ? -4.136 6.064 -22.504 1.00 73.38 99 GLY A C 1
ATOM 769 O O . GLY A 1 99 ? -3.516 6.564 -23.437 1.00 73.38 99 GLY A O 1
ATOM 770 N N . ALA A 1 100 ? -3.660 6.050 -21.255 1.00 80.06 100 ALA A N 1
ATOM 771 C CA . ALA A 1 100 ? -2.396 6.669 -20.865 1.00 80.06 100 ALA A CA 1
ATOM 772 C C . ALA A 1 100 ? -1.214 5.691 -20.950 1.00 80.06 100 ALA A C 1
ATOM 774 O O . ALA A 1 100 ? -0.186 6.004 -21.548 1.00 80.06 100 ALA A O 1
ATOM 775 N N . SER A 1 101 ? -1.346 4.503 -20.355 1.00 78.62 101 SER A N 1
ATOM 776 C CA . SER A 1 101 ? -0.259 3.526 -20.264 1.00 78.62 101 SER A CA 1
ATOM 777 C C . SER A 1 101 ? -0.813 2.109 -20.160 1.00 78.62 101 SER A C 1
ATOM 779 O O . SER A 1 101 ? -1.394 1.707 -19.150 1.00 78.62 101 SER A O 1
ATOM 781 N N . LYS A 1 102 ? -0.586 1.316 -21.214 1.00 84.19 102 LYS A N 1
ATOM 782 C CA . LYS A 1 102 ? -0.979 -0.103 -21.258 1.00 84.19 102 LYS A CA 1
ATOM 783 C C . LYS A 1 102 ? -0.278 -0.930 -20.173 1.00 84.19 102 LYS A C 1
ATOM 785 O O . LYS A 1 102 ? -0.845 -1.901 -19.687 1.00 84.19 102 LYS A O 1
ATOM 790 N N . ILE A 1 103 ? 0.938 -0.535 -19.790 1.00 84.44 103 ILE A N 1
ATOM 791 C CA . ILE A 1 103 ? 1.769 -1.252 -18.815 1.00 84.44 103 ILE A CA 1
ATOM 792 C C . ILE A 1 103 ? 1.191 -1.096 -17.406 1.00 84.44 103 ILE A C 1
ATOM 794 O O . ILE A 1 103 ? 1.000 -2.086 -16.706 1.00 84.44 103 ILE A O 1
ATOM 798 N N . ASP A 1 104 ? 0.836 0.128 -17.013 1.00 86.31 104 ASP A N 1
ATOM 799 C CA . ASP A 1 104 ? 0.266 0.385 -15.685 1.00 86.31 104 ASP A CA 1
ATOM 800 C C . ASP A 1 104 ? -1.126 -0.254 -15.548 1.00 86.31 104 ASP A C 1
ATOM 802 O O . ASP A 1 104 ? -1.482 -0.782 -14.494 1.00 86.31 104 ASP A O 1
ATOM 806 N N . CYS A 1 105 ? -1.887 -0.301 -16.648 1.00 87.88 105 CYS A N 1
ATOM 807 C CA . CYS A 1 105 ? -3.144 -1.041 -16.707 1.00 87.88 105 CYS A CA 1
ATOM 808 C C . CYS A 1 105 ? -2.952 -2.556 -16.524 1.00 87.88 105 CYS A C 1
ATOM 810 O O . CYS A 1 105 ? -3.773 -3.198 -15.869 1.00 87.88 105 CYS A O 1
ATOM 812 N N . LEU A 1 106 ? -1.883 -3.135 -17.083 1.00 89.19 106 LEU A N 1
ATOM 813 C CA . LEU A 1 106 ? -1.577 -4.557 -16.924 1.00 89.19 106 LEU A CA 1
ATOM 814 C C . LEU A 1 106 ? -1.235 -4.888 -15.468 1.00 89.19 106 LEU A C 1
ATOM 816 O O . LEU A 1 106 ? -1.763 -5.859 -14.937 1.00 89.19 106 LEU A O 1
ATOM 820 N N . ILE A 1 107 ? -0.415 -4.062 -14.808 1.00 91.06 107 ILE A N 1
ATOM 821 C CA . ILE A 1 107 ? -0.085 -4.233 -13.382 1.00 91.06 107 ILE A CA 1
ATOM 822 C C . ILE A 1 107 ? -1.361 -4.199 -12.537 1.00 91.06 107 ILE A C 1
ATOM 824 O O . ILE A 1 107 ? -1.565 -5.069 -11.691 1.00 91.06 107 ILE A O 1
ATOM 828 N N . TRP A 1 108 ? -2.243 -3.229 -12.792 1.00 91.00 108 TRP A N 1
ATOM 829 C CA . TRP A 1 108 ? -3.522 -3.128 -12.092 1.00 91.00 108 TRP A CA 1
ATOM 830 C C . TRP A 1 108 ? -4.389 -4.376 -12.299 1.00 91.00 108 TRP A C 1
ATOM 832 O O . TRP A 1 108 ? -4.942 -4.913 -11.339 1.00 91.00 108 TRP A O 1
ATOM 842 N N . LEU A 1 109 ? -4.486 -4.863 -13.540 1.00 91.56 109 LEU A N 1
ATOM 843 C CA . LEU A 1 109 ? -5.316 -6.016 -13.884 1.00 91.56 109 LEU A CA 1
ATOM 844 C C . LEU A 1 109 ? -4.781 -7.302 -13.259 1.00 91.56 109 LEU A C 1
ATOM 846 O O . LEU A 1 109 ? -5.556 -8.056 -12.677 1.00 91.56 109 LEU A O 1
ATOM 850 N N . VAL A 1 110 ? -3.468 -7.526 -13.321 1.00 92.81 110 VAL A N 1
ATOM 851 C CA . VAL A 1 110 ? -2.821 -8.659 -12.650 1.00 92.81 110 VAL A CA 1
ATOM 852 C C . VAL A 1 110 ? -3.082 -8.596 -11.149 1.00 92.81 110 VAL A C 1
ATOM 854 O O . VAL A 1 110 ? -3.449 -9.611 -10.561 1.00 92.81 110 VAL A O 1
ATOM 857 N N . ALA A 1 111 ? -2.983 -7.413 -10.538 1.00 93.50 111 ALA A N 1
ATOM 858 C CA . ALA A 1 111 ? -3.221 -7.275 -9.110 1.00 93.50 111 ALA A CA 1
ATOM 859 C C . ALA A 1 111 ? -4.664 -7.568 -8.700 1.00 93.50 111 ALA A C 1
ATOM 861 O O . ALA A 1 111 ? -4.916 -8.294 -7.736 1.00 93.50 111 ALA A O 1
ATOM 862 N N . PHE A 1 112 ? -5.621 -7.056 -9.468 1.00 92.19 112 PHE A N 1
ATOM 863 C CA . PHE A 1 112 ? -7.035 -7.298 -9.230 1.00 92.19 112 PHE A CA 1
ATOM 864 C C . PHE A 1 112 ? -7.406 -8.773 -9.434 1.00 92.19 112 PHE A C 1
ATOM 866 O O . PHE A 1 112 ? -8.020 -9.383 -8.565 1.00 92.19 112 PHE A O 1
ATOM 873 N N . VAL A 1 113 ? -6.996 -9.376 -10.552 1.00 94.12 113 VAL A N 1
ATOM 874 C CA . VAL A 1 113 ? -7.335 -10.771 -10.866 1.00 94.12 113 VAL A CA 1
ATOM 875 C C . VAL A 1 113 ? -6.682 -11.727 -9.869 1.00 94.12 113 VAL A C 1
ATOM 877 O O . VAL A 1 113 ? -7.345 -12.634 -9.377 1.00 94.12 113 VAL A O 1
ATOM 880 N N . SER A 1 114 ? -5.414 -11.499 -9.518 1.00 94.88 114 SER A N 1
ATOM 881 C CA . SER A 1 114 ? -4.679 -12.352 -8.578 1.00 94.88 114 SER A CA 1
ATOM 882 C C . SER A 1 114 ? -5.281 -12.322 -7.165 1.00 94.88 114 SER A C 1
ATOM 884 O O . SER A 1 114 ? -5.443 -13.367 -6.538 1.00 94.88 114 SER A O 1
ATOM 886 N N . THR A 1 115 ? -5.684 -11.139 -6.680 1.00 95.00 115 THR A N 1
ATOM 887 C CA . THR A 1 115 ? -6.318 -10.990 -5.352 1.00 95.00 115 THR A CA 1
ATOM 888 C C . THR A 1 115 ? -7.738 -11.553 -5.288 1.00 95.00 115 THR A C 1
ATOM 890 O O . THR A 1 115 ? -8.119 -12.083 -4.249 1.00 95.00 115 THR A O 1
ATOM 893 N N . VAL A 1 116 ? -8.515 -11.475 -6.375 1.00 93.56 116 VAL A N 1
ATOM 894 C CA . VAL A 1 116 ? -9.889 -12.012 -6.430 1.00 93.56 116 VAL A CA 1
ATOM 895 C C . VAL A 1 116 ? -9.918 -13.529 -6.649 1.00 93.56 116 VAL A C 1
ATOM 897 O O . VAL A 1 116 ? -10.801 -14.194 -6.116 1.00 93.56 116 VAL A O 1
ATOM 900 N N . ALA A 1 117 ? -8.990 -14.083 -7.436 1.00 95.12 117 ALA A N 1
ATOM 901 C CA . ALA A 1 117 ? -9.023 -15.495 -7.825 1.00 95.12 117 ALA A CA 1
ATOM 902 C C . ALA A 1 117 ? -8.370 -16.450 -6.812 1.00 95.12 117 ALA A C 1
ATOM 904 O O . ALA A 1 117 ? -8.772 -17.610 -6.749 1.00 95.12 117 ALA A O 1
ATOM 905 N N . ILE A 1 118 ? -7.350 -16.000 -6.071 1.00 93.81 118 ILE A N 1
ATOM 906 C CA . ILE A 1 118 ? -6.546 -16.863 -5.190 1.00 93.81 118 ILE A CA 1
ATOM 907 C C . ILE A 1 118 ? -6.849 -16.548 -3.726 1.00 93.81 118 ILE A C 1
ATOM 909 O O . ILE A 1 118 ? -7.549 -17.294 -3.053 1.00 93.81 118 ILE A O 1
ATOM 913 N N . ASP A 1 119 ? -6.278 -15.451 -3.238 1.00 94.00 119 ASP A N 1
ATOM 914 C CA . ASP A 1 119 ? -6.404 -14.956 -1.873 1.00 94.00 119 ASP A CA 1
ATOM 915 C C . ASP A 1 119 ? -5.824 -13.536 -1.820 1.00 94.00 119 ASP A C 1
ATOM 917 O O . ASP A 1 119 ? -4.976 -13.168 -2.641 1.00 94.00 119 ASP A O 1
ATOM 921 N N . VAL A 1 120 ? -6.231 -12.736 -0.835 1.00 93.12 120 VAL A N 1
ATOM 922 C CA . VAL A 1 120 ? -5.734 -11.363 -0.680 1.00 93.12 120 VAL A CA 1
ATOM 923 C C . VAL A 1 120 ? -4.228 -11.338 -0.388 1.00 93.12 120 VAL A C 1
ATOM 925 O O . VAL A 1 120 ? -3.518 -10.515 -0.967 1.00 93.12 120 VAL A O 1
ATOM 928 N N . MET A 1 121 ? -3.716 -12.237 0.460 1.00 94.12 121 MET A N 1
ATOM 929 C CA . MET A 1 121 ? -2.301 -12.246 0.857 1.00 94.12 121 MET A CA 1
ATOM 930 C C . MET A 1 121 ? -1.397 -12.729 -0.277 1.00 94.12 121 MET A C 1
ATOM 932 O O . MET A 1 121 ? -0.438 -12.046 -0.648 1.00 94.12 121 MET A O 1
ATOM 936 N N . LEU A 1 122 ? -1.722 -13.882 -0.868 1.00 94.81 122 LEU A N 1
ATOM 937 C CA . LEU A 1 122 ? -0.962 -14.432 -1.996 1.00 94.81 122 LEU A CA 1
ATOM 938 C C . LEU A 1 122 ? -1.094 -13.550 -3.239 1.00 94.81 122 LEU A C 1
ATOM 940 O O . LEU A 1 122 ? -0.103 -13.289 -3.924 1.00 94.81 122 LEU A O 1
ATOM 944 N N . GLY A 1 123 ? -2.297 -13.036 -3.494 1.00 95.06 123 GLY A N 1
ATOM 945 C CA . GLY A 1 123 ? -2.558 -12.138 -4.605 1.00 95.06 123 GLY A CA 1
ATOM 946 C C . GLY A 1 123 ? -1.713 -10.874 -4.523 1.00 95.06 123 GLY A C 1
ATOM 947 O O . GLY A 1 123 ? -1.066 -10.504 -5.505 1.00 95.06 123 GLY A O 1
ATOM 948 N N . LEU A 1 124 ? -1.632 -10.250 -3.342 1.00 95.00 124 LEU A N 1
ATOM 949 C CA . LEU A 1 124 ? -0.775 -9.088 -3.108 1.00 95.00 124 LEU A CA 1
ATOM 950 C C . LEU A 1 124 ? 0.706 -9.409 -3.362 1.00 95.00 124 LEU A C 1
ATOM 952 O O . LEU A 1 124 ? 1.377 -8.644 -4.056 1.00 95.00 124 LEU A O 1
ATOM 956 N N . ALA A 1 125 ? 1.209 -10.540 -2.861 1.00 95.62 125 ALA A N 1
ATOM 957 C CA . ALA A 1 125 ? 2.603 -10.942 -3.058 1.00 95.62 125 ALA A CA 1
ATOM 958 C C . ALA A 1 125 ? 2.955 -11.096 -4.549 1.00 95.62 125 ALA A C 1
ATOM 960 O O . ALA A 1 125 ? 3.933 -10.514 -5.023 1.00 95.62 125 ALA A O 1
ATOM 961 N N . ILE A 1 126 ? 2.114 -11.804 -5.311 1.00 95.56 126 ILE A N 1
ATOM 962 C CA . ILE A 1 126 ? 2.276 -11.983 -6.763 1.00 95.56 126 ILE A CA 1
ATOM 963 C C . ILE A 1 126 ? 2.262 -10.627 -7.479 1.00 95.56 126 ILE A C 1
ATOM 965 O O . ILE A 1 126 ? 3.093 -10.368 -8.350 1.00 95.56 126 ILE A O 1
ATOM 969 N N . SER A 1 127 ? 1.350 -9.739 -7.082 1.00 94.56 127 SER A N 1
ATOM 970 C CA . SER A 1 127 ? 1.201 -8.402 -7.670 1.00 94.56 127 SER A CA 1
ATOM 971 C C . SER A 1 127 ? 2.444 -7.541 -7.482 1.00 94.56 127 SER A C 1
ATOM 973 O O . SER A 1 127 ? 2.877 -6.872 -8.417 1.00 94.56 127 SER A O 1
ATOM 975 N N . ILE A 1 128 ? 3.033 -7.567 -6.283 1.00 95.38 128 ILE A N 1
ATOM 976 C CA . ILE A 1 128 ? 4.249 -6.811 -5.963 1.00 95.38 128 ILE A CA 1
ATOM 977 C C . ILE A 1 128 ? 5.423 -7.330 -6.792 1.00 95.38 128 ILE A C 1
ATOM 979 O O . ILE A 1 128 ? 6.137 -6.535 -7.402 1.00 95.38 128 ILE A O 1
ATOM 983 N N . ILE A 1 129 ? 5.600 -8.652 -6.865 1.00 95.50 129 ILE A N 1
ATOM 984 C CA . ILE A 1 129 ? 6.664 -9.268 -7.670 1.00 95.50 129 ILE A CA 1
ATOM 985 C C . ILE A 1 129 ? 6.500 -8.887 -9.145 1.00 95.50 129 ILE A C 1
ATOM 987 O O . ILE A 1 129 ? 7.457 -8.456 -9.787 1.00 95.50 129 ILE A O 1
ATOM 991 N N . PHE A 1 130 ? 5.280 -8.978 -9.677 1.00 93.81 130 PHE A N 1
ATOM 992 C CA . PHE A 1 130 ? 4.985 -8.610 -11.058 1.00 93.81 130 PHE A CA 1
ATOM 993 C C . PHE A 1 130 ? 5.234 -7.119 -11.337 1.00 93.81 130 PHE A C 1
ATOM 995 O O . PHE A 1 130 ? 5.828 -6.768 -12.359 1.00 93.81 130 PHE A O 1
ATOM 1002 N N . ALA A 1 131 ? 4.833 -6.235 -10.420 1.00 93.06 131 ALA A N 1
ATOM 1003 C CA . ALA A 1 131 ? 5.086 -4.802 -10.530 1.00 93.06 131 ALA A CA 1
ATOM 1004 C C . ALA A 1 131 ? 6.592 -4.491 -10.525 1.00 93.06 131 ALA A C 1
ATOM 1006 O O . ALA A 1 131 ? 7.061 -3.731 -11.372 1.00 93.06 131 ALA A O 1
ATOM 1007 N N . LEU A 1 132 ? 7.363 -5.122 -9.632 1.00 92.44 132 LEU A N 1
ATOM 1008 C CA . LEU A 1 132 ? 8.819 -4.967 -9.567 1.00 92.44 132 LEU A CA 1
ATOM 1009 C C . LEU A 1 132 ? 9.504 -5.447 -10.849 1.00 92.44 132 LEU A C 1
ATOM 1011 O O . LEU A 1 132 ? 10.311 -4.715 -11.419 1.00 92.44 132 LEU A O 1
ATOM 1015 N N . LEU A 1 133 ? 9.143 -6.633 -11.345 1.00 90.19 133 LEU A N 1
ATOM 1016 C CA . LEU A 1 133 ? 9.649 -7.146 -12.620 1.00 90.19 133 LEU A CA 1
ATOM 1017 C C . LEU A 1 133 ? 9.337 -6.181 -13.765 1.00 90.19 133 LEU A C 1
ATOM 1019 O O . LEU A 1 133 ? 10.217 -5.856 -14.559 1.00 90.19 133 LEU A O 1
ATOM 1023 N N . THR A 1 134 ? 8.111 -5.661 -13.816 1.00 88.38 134 THR A N 1
ATOM 1024 C CA . THR A 1 134 ? 7.691 -4.704 -14.847 1.00 88.38 134 THR A CA 1
ATOM 1025 C C . THR A 1 134 ? 8.514 -3.414 -14.802 1.00 88.38 134 THR A C 1
ATOM 1027 O O . THR A 1 134 ? 8.910 -2.903 -15.851 1.00 88.38 134 THR A O 1
ATOM 1030 N N . ILE A 1 135 ? 8.826 -2.900 -13.608 1.00 85.94 135 ILE A N 1
ATOM 1031 C CA . ILE A 1 135 ? 9.694 -1.725 -13.436 1.00 85.94 135 ILE A CA 1
ATOM 1032 C C . ILE A 1 135 ? 11.113 -2.019 -13.936 1.00 85.94 135 ILE A C 1
ATOM 1034 O O . ILE A 1 135 ? 11.684 -1.197 -14.653 1.00 85.94 135 ILE A O 1
ATOM 1038 N N . ILE A 1 136 ? 11.664 -3.192 -13.615 1.00 85.19 136 ILE A N 1
ATOM 1039 C CA . ILE A 1 136 ? 12.997 -3.606 -14.073 1.00 85.19 136 ILE A CA 1
ATOM 1040 C C . ILE A 1 136 ? 13.032 -3.690 -15.603 1.00 85.19 136 ILE A C 1
ATOM 1042 O O . ILE A 1 136 ? 13.894 -3.071 -16.226 1.00 85.19 136 ILE A O 1
ATOM 1046 N N . PHE A 1 137 ? 12.069 -4.378 -16.225 1.00 81.50 137 PHE A N 1
ATOM 1047 C CA . PHE A 1 137 ? 11.984 -4.478 -17.685 1.00 81.50 137 PHE A CA 1
ATOM 1048 C C . PHE A 1 137 ? 11.835 -3.107 -18.350 1.00 81.50 137 PHE A C 1
ATOM 1050 O O . PHE A 1 137 ? 12.523 -2.810 -19.326 1.00 81.50 137 PHE A O 1
ATOM 1057 N N . ARG A 1 138 ? 10.994 -2.232 -17.788 1.00 75.94 138 ARG A N 1
ATOM 1058 C CA . ARG A 1 138 ? 10.833 -0.856 -18.274 1.00 75.94 138 ARG A CA 1
ATOM 1059 C C . ARG A 1 138 ? 12.132 -0.055 -18.165 1.00 75.94 138 ARG A C 1
ATOM 1061 O O . ARG A 1 138 ? 12.435 0.720 -19.066 1.00 75.94 138 ARG A O 1
ATOM 1068 N N . SER A 1 139 ? 12.901 -0.249 -17.096 1.00 72.44 139 SER A N 1
ATOM 1069 C CA . SER A 1 139 ? 14.183 0.432 -16.897 1.00 72.44 139 SER A CA 1
ATOM 1070 C C . SER A 1 139 ? 15.289 -0.078 -17.825 1.00 72.44 139 SER A C 1
ATOM 1072 O O . SER A 1 139 ? 16.204 0.681 -18.133 1.00 72.44 139 SER A O 1
ATOM 1074 N N . GLN A 1 140 ? 15.240 -1.339 -18.262 1.00 69.38 140 GLN A N 1
ATOM 1075 C CA . GLN A 1 140 ? 16.229 -1.915 -19.183 1.00 69.38 140 GLN A CA 1
ATOM 1076 C C . GLN A 1 140 ? 16.026 -1.479 -20.639 1.00 69.38 140 GLN A C 1
ATOM 1078 O O . GLN A 1 140 ? 16.958 -1.544 -21.444 1.00 69.38 140 GLN A O 1
ATOM 1083 N N . TRP A 1 141 ? 14.811 -1.063 -21.004 1.00 61.38 141 TRP A N 1
ATOM 1084 C CA . TRP A 1 141 ? 14.457 -0.652 -22.365 1.00 61.38 141 TRP A CA 1
ATOM 1085 C C . TRP A 1 141 ? 14.121 0.848 -22.432 1.00 61.38 141 TRP A C 1
ATOM 1087 O O . TRP A 1 141 ? 13.006 1.213 -22.821 1.00 61.38 141 TRP A O 1
ATOM 1097 N N . PRO A 1 142 ? 15.055 1.758 -22.085 1.00 56.81 142 PRO A N 1
ATOM 1098 C CA . PRO A 1 142 ? 14.815 3.175 -22.291 1.00 56.81 142 PRO A CA 1
ATOM 1099 C C . PRO A 1 142 ? 14.749 3.475 -23.792 1.00 56.81 142 PRO A C 1
ATOM 1101 O O . PRO A 1 142 ? 15.548 2.970 -24.600 1.00 56.81 142 PRO A O 1
ATOM 1104 N N . ARG A 1 143 ? 13.793 4.329 -24.172 1.00 52.12 143 ARG A N 1
ATOM 1105 C CA . ARG A 1 143 ? 13.780 4.957 -25.496 1.00 52.12 143 ARG A CA 1
ATOM 1106 C C . ARG A 1 143 ? 15.089 5.724 -25.656 1.00 52.12 143 ARG A C 1
ATOM 1108 O O . ARG A 1 143 ? 15.413 6.581 -24.848 1.00 52.12 143 ARG A O 1
ATOM 1115 N N . SER A 1 144 ? 15.856 5.362 -26.676 1.00 42.72 144 SER A N 1
ATOM 1116 C CA . SER A 1 144 ? 16.998 6.154 -27.124 1.00 42.72 144 SER A CA 1
ATOM 1117 C C . SER A 1 144 ? 16.523 7.000 -28.288 1.00 42.72 144 SER A C 1
ATOM 1119 O O . SER A 1 144 ? 16.087 6.436 -29.295 1.00 42.72 144 SER A O 1
ATOM 1121 N N . GLU A 1 145 ? 16.607 8.311 -28.149 1.00 44.75 145 GLU A N 1
ATOM 1122 C CA . GLU A 1 145 ? 16.274 9.256 -29.206 1.00 44.75 145 GLU A CA 1
ATOM 1123 C C . GLU A 1 145 ? 17.576 9.962 -29.628 1.00 44.75 145 GLU A C 1
ATOM 1125 O O . GLU A 1 145 ? 18.432 10.255 -28.796 1.00 44.75 145 GLU A O 1
ATOM 1130 N N . THR A 1 146 ? 17.794 10.127 -30.932 1.00 44.25 146 THR A N 1
ATOM 1131 C CA . THR A 1 146 ? 18.975 10.821 -31.474 1.00 44.25 146 THR A CA 1
ATOM 1132 C C . THR A 1 146 ? 18.616 12.286 -31.705 1.00 44.25 146 THR A C 1
ATOM 1134 O O . THR A 1 146 ? 17.553 12.541 -32.268 1.00 44.25 146 THR A O 1
ATOM 1137 N N . LEU A 1 147 ? 19.485 13.233 -31.334 1.00 49.06 147 LEU A N 1
ATOM 1138 C CA . LEU A 1 147 ? 19.262 14.671 -31.528 1.00 49.06 147 LEU A CA 1
ATOM 1139 C C . LEU A 1 147 ? 20.074 15.230 -32.709 1.00 49.06 147 LEU A C 1
ATOM 1141 O O . LEU A 1 147 ? 21.208 14.808 -32.918 1.00 49.06 147 LEU A O 1
ATOM 1145 N N . ALA A 1 148 ? 19.507 16.184 -33.454 1.00 43.78 148 ALA A N 1
ATOM 1146 C CA . ALA A 1 148 ? 20.215 17.075 -34.377 1.00 43.78 148 ALA A CA 1
ATOM 1147 C C . ALA A 1 148 ? 20.019 18.545 -33.981 1.00 43.78 148 ALA A C 1
ATOM 1149 O O . ALA A 1 148 ? 19.009 18.899 -33.370 1.00 43.78 148 ALA A O 1
ATOM 1150 N N . PRO A 1 149 ? 20.975 19.412 -34.349 1.00 44.31 149 PRO A N 1
ATOM 1151 C CA . PRO A 1 149 ? 20.845 20.852 -34.171 1.00 44.31 149 PRO A CA 1
ATOM 1152 C C . PRO A 1 149 ? 19.751 21.445 -35.068 1.00 44.31 149 PRO A C 1
ATOM 1154 O O . PRO A 1 149 ? 19.663 21.123 -36.256 1.00 44.31 149 PRO A O 1
ATOM 1157 N N . THR A 1 150 ? 18.957 22.359 -34.505 1.00 42.53 150 THR A N 1
ATOM 1158 C CA . THR A 1 150 ? 18.012 23.194 -35.256 1.00 42.53 150 THR A CA 1
ATOM 1159 C C . THR A 1 150 ? 18.753 24.293 -35.995 1.00 42.53 150 THR A C 1
ATOM 1161 O O . THR A 1 150 ? 19.453 25.099 -35.389 1.00 42.53 150 THR A O 1
ATOM 1164 N N . GLY A 1 151 ? 18.630 24.308 -37.328 1.00 40.12 151 GLY A N 1
ATOM 1165 C CA . GLY A 1 151 ? 19.296 25.281 -38.192 1.00 40.12 151 GLY A CA 1
ATOM 1166 C C . GLY A 1 151 ? 18.969 26.716 -37.777 1.00 40.12 151 GLY A C 1
ATOM 1167 O O . GLY A 1 151 ? 17.903 27.223 -38.113 1.00 40.12 151 GLY A O 1
ATOM 1168 N N . GLY A 1 152 ? 19.896 27.349 -37.049 1.00 44.91 152 GLY A N 1
ATOM 1169 C CA . GLY A 1 152 ? 19.845 28.761 -36.661 1.00 44.91 152 GLY A CA 1
ATOM 1170 C C . GLY A 1 152 ? 19.835 29.083 -35.158 1.00 44.91 152 GLY A C 1
ATOM 1171 O O . GLY A 1 152 ? 19.845 30.269 -34.842 1.00 44.91 152 GLY A O 1
ATOM 1172 N N . GLY A 1 153 ? 19.845 28.108 -34.234 1.00 46.22 153 GLY A N 1
ATOM 1173 C CA . GLY A 1 153 ? 19.856 28.378 -32.780 1.00 46.22 153 GLY A CA 1
ATOM 1174 C C . GLY A 1 153 ? 20.621 27.347 -31.934 1.00 46.22 153 GLY A C 1
ATOM 1175 O O . GLY A 1 153 ? 20.936 26.265 -32.417 1.00 46.22 153 GLY A O 1
ATOM 1176 N N . GLU A 1 154 ? 20.908 27.679 -30.665 1.00 49.28 154 GLU A N 1
AT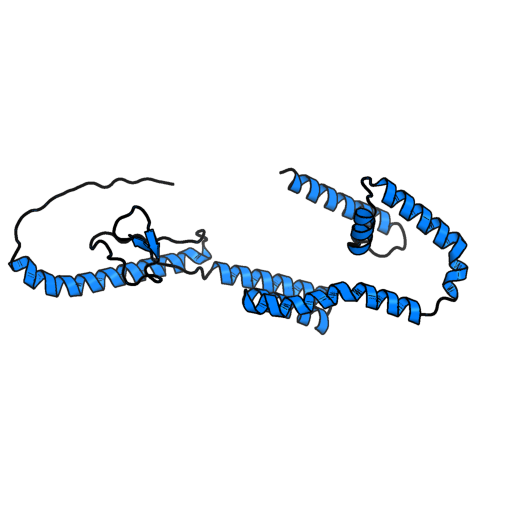OM 1177 C CA . GLU A 1 154 ? 21.622 26.829 -29.678 1.00 49.28 154 GLU A CA 1
ATOM 1178 C C . GLU A 1 154 ? 20.795 25.629 -29.153 1.00 49.28 154 GLU A C 1
ATOM 1180 O O . GLU A 1 154 ? 21.190 24.972 -28.189 1.00 49.28 154 GLU A O 1
ATOM 1185 N N . ASP A 1 155 ? 19.655 25.323 -29.777 1.00 44.34 155 ASP A N 1
ATOM 1186 C CA . ASP A 1 155 ? 18.751 24.251 -29.359 1.00 44.34 155 ASP A CA 1
ATOM 1187 C C . ASP A 1 155 ? 18.955 22.971 -30.186 1.00 44.34 155 ASP A C 1
ATOM 1189 O O . ASP A 1 155 ? 18.944 22.965 -31.423 1.00 44.34 155 ASP A O 1
ATOM 1193 N N . PHE A 1 156 ? 19.108 21.854 -29.472 1.00 50.06 156 PHE A N 1
ATOM 1194 C CA . PHE A 1 156 ? 19.227 20.508 -30.030 1.00 50.06 156 PHE A CA 1
ATOM 1195 C C . PHE A 1 156 ? 17.893 19.769 -29.866 1.00 50.06 156 PHE A C 1
ATOM 1197 O O . PHE A 1 156 ? 17.425 19.565 -28.744 1.00 50.06 156 PHE A O 1
ATOM 1204 N N . GLU A 1 157 ? 17.294 19.328 -30.974 1.00 51.66 157 GLU A N 1
ATOM 1205 C CA . GLU A 1 157 ? 16.010 18.616 -31.003 1.00 51.66 157 GLU A CA 1
ATOM 1206 C C . GLU A 1 157 ? 16.144 17.211 -31.606 1.00 51.66 157 GLU A C 1
ATOM 1208 O O . GLU A 1 157 ? 17.107 16.882 -32.288 1.00 51.66 157 GLU A O 1
ATOM 1213 N N . ASN A 1 158 ? 15.173 16.330 -31.362 1.00 45.09 158 ASN A N 1
ATOM 1214 C CA . ASN A 1 158 ? 15.227 14.946 -31.837 1.00 45.09 158 ASN A CA 1
ATOM 1215 C C . ASN A 1 158 ? 15.126 14.803 -33.373 1.00 45.09 158 ASN A C 1
ATOM 1217 O O . ASN A 1 158 ? 14.081 15.092 -33.961 1.00 45.09 158 ASN A O 1
ATOM 1221 N N . LEU A 1 159 ? 16.142 14.187 -33.996 1.00 48.91 159 LEU A N 1
ATOM 1222 C CA . LEU A 1 159 ? 16.206 13.805 -35.422 1.00 48.91 159 LEU A CA 1
ATOM 1223 C C . LEU A 1 159 ? 15.021 12.954 -35.875 1.00 48.91 159 LEU A C 1
ATOM 1225 O O . LEU A 1 159 ? 14.566 13.052 -37.012 1.00 48.91 159 LEU A O 1
ATOM 1229 N N . GLN A 1 160 ? 14.504 12.100 -34.989 1.00 47.25 160 GLN A N 1
ATOM 1230 C CA . GLN A 1 160 ? 13.384 11.219 -35.327 1.00 47.25 160 GLN A CA 1
ATOM 1231 C C . GLN A 1 160 ? 12.051 11.965 -35.469 1.00 47.25 160 GLN A C 1
ATOM 1233 O O . GLN A 1 160 ? 11.128 11.433 -36.083 1.00 47.25 160 GLN A O 1
ATOM 1238 N N . LYS A 1 161 ? 11.936 13.182 -34.919 1.00 43.22 161 LYS A N 1
ATOM 1239 C CA . LYS A 1 161 ? 10.703 13.981 -34.955 1.00 43.22 161 LYS A CA 1
ATOM 1240 C C . LYS A 1 161 ? 10.712 15.020 -36.080 1.00 43.22 161 LYS A C 1
ATOM 1242 O O . LYS A 1 161 ? 9.652 15.310 -36.626 1.00 43.22 161 LYS A O 1
ATOM 1247 N N . TYR A 1 162 ? 11.893 15.496 -36.480 1.00 39.44 162 TYR A N 1
ATOM 1248 C CA . TYR A 1 162 ? 12.079 16.434 -37.585 1.00 39.44 162 TYR A CA 1
ATOM 1249 C C . TYR A 1 162 ? 13.176 15.946 -38.537 1.00 39.44 162 TYR A C 1
ATOM 1251 O O . TYR A 1 162 ? 14.365 16.168 -38.336 1.00 39.44 162 TYR A O 1
ATOM 1259 N N . LYS A 1 163 ? 12.748 15.323 -39.640 1.00 40.28 163 LYS A N 1
ATOM 1260 C CA . LYS A 1 163 ? 13.598 14.828 -40.742 1.00 40.28 163 LYS A CA 1
ATOM 1261 C C . LYS A 1 163 ? 14.357 15.931 -41.510 1.00 40.28 163 LYS A C 1
ATOM 1263 O O . LYS A 1 163 ? 15.051 15.619 -42.469 1.00 40.28 163 LYS A O 1
ATOM 1268 N N . ALA A 1 164 ? 14.163 17.197 -41.138 1.00 37.00 164 ALA A N 1
ATOM 1269 C CA . ALA A 1 164 ? 14.648 18.388 -41.838 1.00 37.00 164 ALA A CA 1
ATOM 1270 C C . ALA A 1 164 ? 15.879 19.039 -41.175 1.00 37.00 164 ALA A C 1
ATOM 1272 O O . ALA A 1 164 ? 16.302 20.112 -41.594 1.00 37.00 164 ALA A O 1
ATOM 1273 N N . LEU A 1 165 ? 16.431 18.426 -40.124 1.00 41.06 165 LEU A N 1
ATOM 1274 C CA . LEU A 1 165 ? 17.555 18.975 -39.369 1.00 41.06 165 LEU A CA 1
ATOM 1275 C C . LEU A 1 165 ? 18.877 18.494 -39.976 1.00 41.06 165 LEU A C 1
ATOM 1277 O O . LEU A 1 165 ? 19.226 17.318 -39.871 1.00 41.06 165 LEU A O 1
ATOM 1281 N N . SER A 1 166 ? 19.586 19.407 -40.640 1.00 44.88 166 SER A N 1
ATOM 1282 C CA . SER A 1 166 ? 20.895 19.149 -41.236 1.00 44.88 166 SER A CA 1
ATOM 1283 C C . SER A 1 166 ? 21.923 18.858 -40.151 1.00 44.88 166 SER A C 1
ATOM 1285 O O . SER A 1 166 ? 22.232 19.696 -39.305 1.00 44.88 166 SER A O 1
ATOM 1287 N N . GLN A 1 167 ? 22.459 17.649 -40.191 1.00 49.53 167 GLN A N 1
ATOM 1288 C CA . GLN A 1 167 ? 23.556 17.232 -39.345 1.00 49.53 167 GLN A CA 1
ATOM 1289 C C . GLN A 1 167 ? 24.862 17.898 -39.806 1.00 49.53 167 GLN A C 1
ATOM 1291 O O . GLN A 1 167 ? 25.139 17.930 -41.005 1.00 49.53 167 GLN A O 1
ATOM 1296 N N . TYR A 1 168 ? 25.670 18.431 -38.880 1.00 47.94 168 TYR A N 1
ATOM 1297 C CA . TYR A 1 168 ? 27.045 18.812 -39.216 1.00 47.94 168 TYR A CA 1
ATOM 1298 C C . TYR A 1 168 ? 27.816 17.542 -39.620 1.00 47.94 168 TYR A C 1
ATOM 1300 O O . TYR A 1 168 ? 27.789 16.580 -38.848 1.00 47.94 168 TYR A O 1
ATOM 1308 N N . PRO A 1 169 ? 28.490 17.516 -40.786 1.00 53.00 169 PRO A N 1
ATOM 1309 C CA . PRO A 1 169 ? 29.111 16.302 -41.326 1.00 53.00 169 PRO A CA 1
ATOM 1310 C C . PRO A 1 169 ? 30.182 15.687 -40.407 1.00 53.00 169 PRO A C 1
ATOM 1312 O O . PRO A 1 169 ? 30.334 14.470 -40.397 1.00 53.00 169 PRO A O 1
ATOM 1315 N N . ASP A 1 170 ? 30.831 16.494 -39.561 1.00 53.34 170 ASP A N 1
ATOM 1316 C CA . ASP A 1 170 ? 31.929 16.042 -38.692 1.00 53.34 170 ASP A CA 1
ATOM 1317 C C . ASP A 1 170 ? 31.544 15.794 -37.214 1.00 53.34 170 ASP A C 1
ATOM 1319 O O . ASP A 1 170 ? 32.382 15.333 -36.439 1.00 53.34 170 ASP A O 1
ATOM 1323 N N . ILE A 1 171 ? 30.311 16.100 -36.762 1.00 55.38 171 ILE A N 1
ATOM 1324 C CA . ILE A 1 171 ? 29.945 16.014 -35.327 1.00 55.38 171 ILE A CA 1
ATOM 1325 C C . ILE A 1 171 ? 28.555 15.382 -35.115 1.00 55.38 171 ILE A C 1
ATOM 1327 O O . ILE A 1 171 ? 27.520 15.952 -35.462 1.00 55.38 171 ILE A O 1
ATOM 1331 N N . HIS A 1 172 ? 28.522 14.224 -34.443 1.00 56.97 172 HIS A N 1
ATOM 1332 C CA . HIS A 1 172 ? 27.307 13.555 -33.958 1.00 56.97 172 HIS A CA 1
ATOM 1333 C C . HIS A 1 172 ? 27.166 13.705 -32.433 1.00 56.97 172 HIS A C 1
ATOM 1335 O O . HIS A 1 172 ? 28.032 13.260 -31.682 1.00 56.97 172 HIS A O 1
ATOM 1341 N N . ILE A 1 173 ? 26.044 14.259 -31.959 1.00 59.44 173 ILE A N 1
ATOM 1342 C CA . ILE A 1 173 ? 25.732 14.375 -30.525 1.00 59.44 173 ILE A CA 1
ATOM 1343 C C . ILE A 1 173 ? 24.689 13.315 -30.152 1.00 59.44 173 ILE A C 1
ATOM 1345 O O . ILE A 1 173 ? 23.564 13.318 -30.650 1.00 59.44 173 ILE A O 1
ATOM 1349 N N . PHE A 1 174 ? 25.062 12.393 -29.262 1.00 63.28 174 PHE A N 1
ATOM 1350 C CA . PHE A 1 174 ? 24.174 11.358 -28.730 1.00 63.28 174 PHE A CA 1
ATOM 1351 C C . PHE A 1 174 ? 23.771 11.706 -27.294 1.00 63.28 174 PHE A C 1
ATOM 1353 O O . PHE A 1 174 ? 24.630 11.772 -26.415 1.00 63.28 174 PHE A O 1
ATOM 1360 N N . ARG A 1 175 ? 22.472 11.902 -27.037 1.00 62.53 175 ARG A N 1
ATOM 1361 C CA . ARG A 1 175 ? 21.942 12.073 -25.676 1.00 6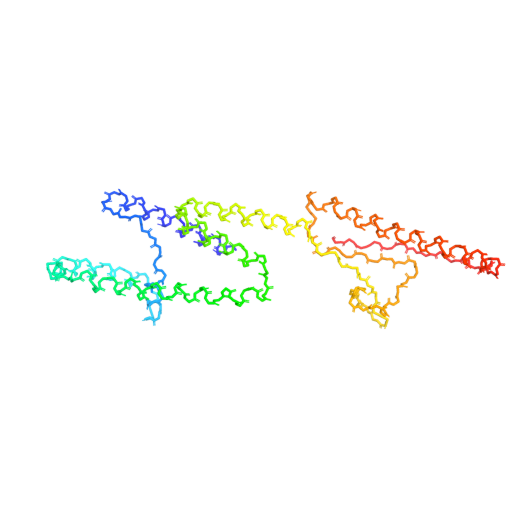2.53 175 ARG A CA 1
ATOM 1362 C C . ARG A 1 175 ? 21.262 10.790 -25.232 1.00 62.53 175 ARG A C 1
ATOM 1364 O O . ARG A 1 175 ? 20.439 10.222 -25.945 1.00 62.53 175 ARG A O 1
ATOM 1371 N N . PHE A 1 176 ? 21.599 10.344 -24.032 1.00 63.38 176 PHE A N 1
ATOM 1372 C CA . PHE A 1 176 ? 20.982 9.182 -23.414 1.00 63.38 176 PHE A CA 1
ATOM 1373 C C . PHE A 1 176 ? 20.147 9.630 -22.220 1.00 63.38 176 PHE A C 1
ATOM 1375 O O . PHE A 1 176 ? 20.680 9.903 -21.150 1.00 63.38 176 PHE A O 1
ATOM 1382 N N . ASP A 1 177 ? 18.830 9.701 -22.407 1.00 61.69 177 ASP A N 1
ATOM 1383 C CA . ASP A 1 177 ? 17.879 10.162 -21.387 1.00 61.69 177 ASP A CA 1
ATOM 1384 C C . ASP A 1 177 ? 17.530 9.053 -20.374 1.00 61.69 177 ASP A C 1
ATOM 1386 O O . ASP A 1 177 ? 16.365 8.756 -20.109 1.00 61.69 177 ASP A O 1
ATOM 1390 N N . SER A 1 178 ? 18.546 8.386 -19.817 1.00 60.09 178 SER A N 1
ATOM 1391 C CA . SER A 1 178 ? 18.367 7.404 -18.745 1.00 60.09 178 SER A CA 1
ATOM 1392 C C . SER A 1 178 ? 19.606 7.318 -17.853 1.00 60.09 178 SER A C 1
ATOM 1394 O O . SER A 1 178 ? 20.722 7.284 -18.371 1.00 60.09 178 SER A O 1
ATOM 1396 N N . PRO A 1 179 ? 19.445 7.184 -16.521 1.00 62.91 179 PRO A N 1
ATOM 1397 C CA . PRO A 1 179 ? 20.558 6.835 -15.645 1.00 62.91 179 PRO A CA 1
ATOM 1398 C C . PRO A 1 179 ? 21.205 5.516 -16.098 1.00 62.91 179 PRO A C 1
ATOM 1400 O O . PRO A 1 179 ? 20.522 4.554 -16.473 1.00 62.91 179 PRO A O 1
ATOM 1403 N N . LEU A 1 180 ? 22.538 5.498 -16.101 1.00 69.19 180 LEU A N 1
ATOM 1404 C CA . LEU A 1 180 ? 23.345 4.338 -16.466 1.00 69.19 180 LEU A CA 1
ATOM 1405 C C . LEU A 1 180 ? 23.437 3.387 -15.271 1.00 69.19 180 LEU A C 1
ATOM 1407 O O . LEU A 1 180 ? 24.066 3.686 -14.260 1.00 69.19 180 LEU A O 1
ATOM 1411 N N . PHE A 1 181 ? 22.817 2.220 -15.414 1.00 71.50 181 PHE A N 1
ATOM 1412 C CA . PHE A 1 181 ? 22.921 1.105 -14.475 1.00 71.50 181 PHE A CA 1
ATOM 1413 C C . PHE A 1 181 ? 23.580 -0.082 -15.164 1.00 71.50 181 PHE A C 1
ATOM 1415 O O . PHE A 1 181 ? 23.444 -0.217 -16.380 1.00 71.50 181 PHE A O 1
ATOM 1422 N N . PHE A 1 182 ? 24.211 -0.974 -14.392 1.00 69.19 182 PHE A N 1
ATOM 1423 C CA . PHE A 1 182 ? 24.888 -2.184 -14.885 1.00 69.19 182 PHE A CA 1
ATOM 1424 C C . PHE A 1 182 ? 24.075 -2.939 -15.950 1.00 69.19 182 PHE A C 1
ATOM 1426 O O . PHE A 1 182 ? 24.601 -3.320 -16.989 1.00 69.19 182 PHE A O 1
ATOM 1433 N N . THR A 1 183 ? 22.764 -3.057 -15.745 1.00 63.91 183 THR A N 1
ATOM 1434 C CA . THR A 1 183 ? 21.859 -3.794 -16.633 1.00 63.91 183 THR A CA 1
ATOM 1435 C C . THR A 1 183 ? 21.532 -3.088 -17.956 1.00 63.91 183 THR A C 1
ATOM 1437 O O . THR A 1 183 ? 21.023 -3.713 -18.877 1.00 63.91 183 THR A O 1
ATOM 1440 N N . ASN A 1 184 ? 21.798 -1.787 -18.067 1.00 67.38 184 ASN A N 1
ATOM 1441 C CA . ASN A 1 184 ? 21.491 -0.968 -19.245 1.00 67.38 184 ASN A CA 1
ATOM 1442 C C . ASN A 1 184 ? 22.758 -0.582 -20.040 1.00 67.38 184 ASN A C 1
ATOM 1444 O O . ASN A 1 184 ? 22.664 -0.148 -21.187 1.00 67.38 184 ASN A O 1
ATOM 1448 N N . VAL A 1 185 ? 23.954 -0.773 -19.463 1.00 72.06 185 VAL A N 1
ATOM 1449 C CA . VAL A 1 185 ? 25.240 -0.440 -20.110 1.00 72.06 185 VAL A CA 1
ATOM 1450 C C . VAL A 1 185 ? 25.427 -1.195 -21.425 1.00 72.06 185 VAL A C 1
ATOM 1452 O O . VAL A 1 185 ? 25.911 -0.631 -22.403 1.00 72.06 185 VAL A O 1
ATOM 1455 N N . GLU A 1 186 ? 25.020 -2.459 -21.478 1.00 74.12 186 GLU A N 1
ATOM 1456 C CA . GLU A 1 186 ? 25.204 -3.300 -22.662 1.00 74.12 186 GLU A CA 1
ATOM 1457 C C . GLU A 1 186 ? 24.320 -2.835 -23.827 1.00 74.12 186 GLU A C 1
ATOM 1459 O O . GLU A 1 186 ? 24.774 -2.737 -24.968 1.00 74.12 186 GLU A O 1
ATOM 1464 N N . ASN A 1 187 ? 23.090 -2.416 -23.515 1.00 67.44 187 ASN A N 1
ATOM 1465 C CA . ASN A 1 187 ? 22.160 -1.845 -24.484 1.00 67.44 187 ASN A CA 1
ATOM 1466 C C . ASN A 1 187 ? 22.623 -0.452 -24.954 1.00 67.44 187 ASN A C 1
ATOM 1468 O O . ASN A 1 187 ? 22.532 -0.126 -26.136 1.00 67.44 187 ASN A O 1
ATOM 1472 N N . PHE A 1 188 ? 23.183 0.358 -24.051 1.00 73.81 188 PHE A N 1
ATOM 1473 C CA . PHE A 1 188 ? 23.818 1.636 -24.384 1.00 73.81 188 PHE A CA 1
ATOM 1474 C C . PHE A 1 188 ? 25.018 1.451 -25.325 1.00 73.81 188 PHE A C 1
ATOM 1476 O O . PHE A 1 188 ? 25.076 2.081 -26.381 1.00 73.81 188 PHE A O 1
ATOM 1483 N N . LYS A 1 189 ? 25.930 0.526 -25.001 1.00 76.75 189 LYS A N 1
ATOM 1484 C CA . LYS A 1 189 ? 27.097 0.199 -25.831 1.00 76.75 189 LYS A CA 1
ATOM 1485 C C . LYS A 1 189 ? 26.674 -0.305 -27.209 1.00 76.75 189 LYS A C 1
ATOM 1487 O O . LYS A 1 189 ? 27.208 0.159 -28.211 1.00 76.75 189 LYS A O 1
ATOM 1492 N N . ALA A 1 190 ? 25.690 -1.202 -27.274 1.00 77.19 190 ALA A N 1
ATOM 1493 C CA . ALA A 1 190 ? 25.158 -1.707 -28.536 1.00 77.19 190 ALA A CA 1
ATOM 1494 C C . ALA A 1 190 ? 24.549 -0.587 -29.399 1.00 77.19 190 ALA A C 1
ATOM 1496 O O . ALA A 1 190 ? 24.775 -0.553 -30.609 1.00 77.19 190 ALA A O 1
ATOM 1497 N N . LYS A 1 191 ? 23.820 0.358 -28.789 1.00 74.50 191 LYS A N 1
ATOM 1498 C CA . LYS A 1 191 ? 23.233 1.510 -29.493 1.00 74.50 191 LYS A CA 1
ATOM 1499 C C . LYS A 1 191 ? 24.295 2.475 -30.022 1.00 74.50 191 LYS A C 1
ATOM 1501 O O . LYS A 1 191 ? 24.205 2.863 -31.184 1.00 74.50 191 LYS A O 1
ATOM 1506 N N . ILE A 1 192 ? 25.322 2.790 -29.229 1.00 76.94 192 ILE A N 1
ATOM 1507 C CA . ILE A 1 192 ? 26.449 3.625 -29.676 1.00 76.94 192 ILE A CA 1
ATOM 1508 C C . ILE A 1 192 ? 27.215 2.946 -30.808 1.00 76.94 192 ILE A C 1
ATOM 1510 O O . ILE A 1 192 ? 27.461 3.573 -31.831 1.00 76.94 192 ILE A O 1
ATOM 1514 N N . LEU A 1 193 ? 27.546 1.659 -30.671 1.00 78.19 193 LEU A N 1
ATOM 1515 C CA . LEU A 1 193 ? 28.270 0.918 -31.707 1.00 78.19 193 LEU A CA 1
ATOM 1516 C C . LEU A 1 193 ? 27.474 0.832 -33.011 1.00 78.19 193 LEU A C 1
ATOM 1518 O O . LEU A 1 193 ? 28.044 0.983 -34.088 1.00 78.19 193 LEU A O 1
ATOM 1522 N N . LYS A 1 194 ? 26.154 0.634 -32.930 1.00 78.56 194 LYS A N 1
ATOM 1523 C CA . LYS A 1 194 ? 25.281 0.649 -34.109 1.00 78.56 194 LYS A CA 1
ATOM 1524 C C . LYS A 1 194 ? 25.289 2.015 -34.795 1.00 78.56 194 LYS A C 1
ATOM 1526 O O . LYS A 1 194 ? 25.333 2.077 -36.019 1.00 78.56 194 LYS A O 1
ATOM 1531 N N . GLN A 1 195 ? 25.255 3.093 -34.017 1.00 72.38 195 GLN A N 1
ATOM 1532 C CA . GLN A 1 195 ? 25.270 4.451 -34.547 1.00 72.38 195 GLN A CA 1
ATOM 1533 C C . GLN A 1 195 ? 26.633 4.818 -35.150 1.00 72.38 195 GLN A C 1
ATOM 1535 O O . GLN A 1 195 ? 26.681 5.399 -36.227 1.00 72.38 195 GLN A O 1
ATOM 1540 N N . MET A 1 196 ? 27.727 4.382 -34.522 1.00 71.75 196 MET A N 1
ATOM 1541 C CA . MET A 1 196 ? 29.091 4.526 -35.038 1.00 71.75 196 MET A CA 1
ATOM 1542 C C . MET A 1 196 ? 29.296 3.737 -36.338 1.00 71.75 196 MET A C 1
ATOM 1544 O O . MET A 1 196 ? 29.903 4.245 -37.274 1.00 71.75 196 MET A O 1
ATOM 1548 N N . LYS A 1 197 ? 28.751 2.516 -36.429 1.00 73.38 197 LYS A N 1
ATOM 1549 C CA . LYS A 1 197 ? 28.803 1.715 -37.659 1.00 73.38 197 LYS A CA 1
ATOM 1550 C C . LYS A 1 197 ? 28.001 2.358 -38.790 1.00 73.38 197 LYS A C 1
ATOM 1552 O O . LYS A 1 197 ? 28.506 2.458 -39.896 1.00 73.38 197 LYS A O 1
ATOM 1557 N N . SER A 1 198 ? 26.792 2.841 -38.494 1.00 69.12 198 SER A N 1
ATOM 1558 C CA . SER A 1 198 ? 25.981 3.576 -39.472 1.00 69.12 198 SER A CA 1
ATOM 1559 C C . SER A 1 198 ? 26.693 4.819 -40.000 1.00 69.12 198 SER A C 1
ATOM 1561 O O . SER A 1 198 ? 26.497 5.144 -41.162 1.00 69.12 198 SER A O 1
ATOM 1563 N N . TRP A 1 199 ? 27.485 5.501 -39.166 1.00 64.25 199 TRP A N 1
ATOM 1564 C CA . TRP A 1 199 ? 28.308 6.633 -39.591 1.00 64.25 199 TRP A CA 1
ATOM 1565 C C . TRP A 1 199 ? 29.475 6.183 -40.481 1.00 64.25 199 TRP A C 1
ATOM 1567 O O . TRP A 1 199 ? 29.668 6.742 -41.556 1.00 64.25 199 TRP A O 1
ATOM 1577 N N . SER A 1 200 ? 30.187 5.121 -40.088 1.00 63.19 200 SER A N 1
ATOM 1578 C CA . SER A 1 200 ? 31.287 4.554 -40.880 1.00 63.19 200 SER A CA 1
ATOM 1579 C C . SER A 1 200 ? 30.841 4.074 -42.266 1.00 63.19 200 SER A C 1
ATOM 1581 O O . SER A 1 200 ? 31.602 4.236 -43.214 1.00 63.19 200 SER A O 1
ATOM 1583 N N . ASP A 1 201 ? 29.634 3.510 -42.392 1.00 59.66 201 ASP A N 1
ATOM 1584 C CA . ASP A 1 201 ? 29.078 3.076 -43.683 1.00 59.66 201 ASP A CA 1
ATOM 1585 C C . ASP A 1 201 ? 28.679 4.287 -44.561 1.00 59.66 201 ASP A C 1
ATOM 1587 O O . ASP A 1 201 ? 28.924 4.295 -45.768 1.00 59.66 201 ASP A O 1
ATOM 1591 N N . SER A 1 202 ? 28.137 5.363 -43.970 1.00 57.31 202 SER A N 1
ATOM 1592 C CA . SER A 1 202 ? 27.863 6.611 -44.707 1.00 57.31 202 SER A CA 1
ATOM 1593 C C . SER A 1 202 ? 29.130 7.361 -45.127 1.00 57.31 202 SER A C 1
ATOM 1595 O O . SER A 1 202 ? 29.116 8.053 -46.144 1.00 57.31 202 SER A O 1
ATOM 1597 N N . ASP A 1 203 ? 30.230 7.206 -44.388 1.00 52.16 203 ASP A N 1
ATOM 1598 C CA . ASP A 1 203 ? 31.526 7.793 -44.730 1.00 52.16 203 ASP A CA 1
ATOM 1599 C C . ASP A 1 203 ? 32.251 6.977 -45.820 1.00 52.16 203 ASP A C 1
ATOM 1601 O O . ASP A 1 203 ? 33.003 7.548 -46.604 1.00 52.16 203 ASP A O 1
ATOM 1605 N N . SER A 1 204 ? 31.975 5.669 -45.964 1.00 47.41 204 SER A N 1
ATOM 1606 C CA . SER A 1 204 ? 32.468 4.862 -47.097 1.00 47.41 204 SER A CA 1
ATOM 1607 C C . SER A 1 204 ? 31.740 5.147 -48.417 1.00 47.41 204 SER A C 1
ATOM 1609 O O . SER A 1 204 ? 32.403 5.288 -49.441 1.00 47.41 204 SER A O 1
ATOM 1611 N N . ASP A 1 205 ? 30.415 5.341 -48.398 1.00 45.53 205 ASP A N 1
ATOM 1612 C CA . ASP A 1 205 ? 29.660 5.789 -49.587 1.00 45.53 205 ASP A CA 1
ATOM 1613 C C . ASP A 1 205 ? 30.034 7.232 -49.980 1.00 45.53 205 ASP A C 1
ATOM 1615 O O . ASP A 1 205 ? 30.070 7.609 -51.160 1.00 45.53 205 ASP A O 1
ATOM 1619 N N . THR A 1 206 ? 30.362 8.048 -48.973 1.00 47.78 206 THR A N 1
ATOM 1620 C CA . THR A 1 206 ? 30.873 9.396 -49.186 1.00 47.78 206 THR A CA 1
ATOM 1621 C C . THR A 1 206 ? 32.298 9.334 -49.724 1.00 47.78 206 THR A C 1
ATOM 1623 O O . THR A 1 206 ? 32.532 9.995 -50.716 1.00 47.78 206 THR A O 1
ATOM 1626 N N . ASN A 1 207 ? 33.214 8.489 -49.232 1.00 41.25 207 ASN A N 1
ATOM 1627 C CA . ASN A 1 207 ? 34.585 8.362 -49.763 1.00 41.25 207 ASN A CA 1
ATOM 1628 C C . ASN A 1 207 ? 34.673 7.840 -51.208 1.00 41.25 207 ASN A C 1
ATOM 1630 O O . ASN A 1 207 ? 35.596 8.228 -51.919 1.00 41.25 207 ASN A O 1
ATOM 1634 N N . ASP A 1 208 ? 33.723 7.045 -51.701 1.00 42.06 208 ASP A N 1
ATOM 1635 C CA . ASP A 1 208 ? 33.667 6.692 -53.133 1.00 42.06 208 ASP A CA 1
ATOM 1636 C C . ASP A 1 208 ? 33.193 7.880 -53.996 1.00 42.06 208 ASP A C 1
ATOM 1638 O O . ASP A 1 208 ? 33.677 8.100 -55.107 1.00 42.06 208 ASP A O 1
ATOM 1642 N N . SER A 1 209 ? 32.323 8.729 -53.445 1.00 40.50 209 SER A N 1
ATOM 1643 C CA . SER A 1 209 ? 31.873 9.985 -54.068 1.00 40.50 209 SER A CA 1
ATOM 1644 C C . SER A 1 209 ? 32.902 11.121 -53.922 1.00 40.50 209 SER A C 1
ATOM 1646 O O . SER A 1 209 ? 33.018 12.014 -54.760 1.00 40.50 209 SER A O 1
ATOM 1648 N N . VAL A 1 210 ? 33.669 11.081 -52.836 1.00 44.16 210 VAL A N 1
ATOM 1649 C CA . VAL A 1 210 ? 34.577 12.114 -52.345 1.00 44.16 210 VAL A CA 1
ATOM 1650 C C . VAL A 1 210 ? 36.010 11.807 -52.753 1.00 44.16 210 VAL A C 1
ATOM 1652 O O . VAL A 1 210 ? 36.758 12.748 -52.909 1.00 44.16 210 VAL A O 1
ATOM 1655 N N . SER A 1 211 ? 36.382 10.579 -53.122 1.00 40.25 211 SER A N 1
ATOM 1656 C CA . SER A 1 211 ? 37.592 10.297 -53.917 1.00 40.25 211 SER A CA 1
ATOM 1657 C C . SER A 1 211 ? 37.465 10.836 -55.351 1.00 40.25 211 SER A C 1
ATOM 1659 O O . SER A 1 211 ? 38.419 11.421 -55.872 1.00 40.25 211 SER A O 1
ATOM 1661 N N . PHE A 1 212 ? 36.261 10.781 -55.940 1.00 42.00 212 PHE A N 1
ATOM 1662 C CA . PHE A 1 212 ? 35.928 11.474 -57.193 1.00 42.00 212 PHE A CA 1
ATOM 1663 C C . PHE A 1 212 ? 35.977 13.011 -57.066 1.00 42.00 212 PHE A C 1
ATOM 1665 O O . PHE A 1 212 ? 36.305 13.688 -58.040 1.00 42.00 212 PHE A O 1
ATOM 1672 N N . LEU A 1 213 ? 35.720 13.574 -55.877 1.00 39.06 213 LEU A N 1
ATOM 1673 C CA . LEU A 1 213 ? 35.791 15.024 -55.619 1.00 39.06 213 LEU A CA 1
ATOM 1674 C C . LEU A 1 213 ? 37.126 15.498 -54.989 1.00 39.06 213 LEU A C 1
ATOM 1676 O O . LEU A 1 213 ? 37.494 16.658 -55.158 1.00 39.06 213 LEU A O 1
ATOM 1680 N N . PHE A 1 214 ? 37.915 14.634 -54.339 1.00 38.91 214 PHE A N 1
ATOM 1681 C CA . PHE A 1 214 ? 39.232 14.949 -53.753 1.00 38.91 214 PHE A CA 1
ATOM 1682 C C . PHE A 1 214 ? 40.367 14.871 -54.767 1.00 38.91 214 PHE A C 1
ATOM 1684 O O . PHE A 1 214 ? 41.399 15.501 -54.538 1.00 38.91 214 PHE A O 1
ATOM 1691 N N . SER A 1 215 ? 40.173 14.230 -55.927 1.00 39.69 215 SER A N 1
ATOM 1692 C CA . SER A 1 215 ? 41.040 14.508 -57.080 1.00 39.69 215 SER A CA 1
ATOM 1693 C C . SER A 1 215 ? 40.917 15.967 -57.555 1.00 39.69 215 SER A C 1
ATOM 1695 O O . SER A 1 215 ? 41.779 16.425 -58.301 1.00 39.69 215 SER A O 1
ATOM 1697 N N . TYR A 1 216 ? 39.876 16.704 -57.138 1.00 39.72 216 TYR A N 1
ATOM 1698 C CA . TYR A 1 216 ? 39.634 18.085 -57.557 1.00 39.72 216 TYR A CA 1
ATOM 1699 C C . TYR A 1 216 ? 40.060 19.145 -56.526 1.00 39.72 216 TYR A C 1
ATOM 1701 O O . TYR A 1 216 ? 40.271 20.294 -56.903 1.00 39.72 216 TYR A O 1
ATOM 1709 N N . ASN A 1 217 ? 40.215 18.812 -55.238 1.00 36.22 217 ASN A N 1
ATOM 1710 C CA . ASN A 1 217 ? 40.324 19.844 -54.195 1.00 36.22 217 ASN A CA 1
ATOM 1711 C C . ASN A 1 217 ? 41.455 19.604 -53.181 1.00 36.22 217 ASN A C 1
ATOM 1713 O O . ASN A 1 217 ? 41.264 19.598 -51.967 1.00 36.22 217 ASN A O 1
ATOM 1717 N N . HIS A 1 218 ? 42.672 19.420 -53.696 1.00 33.53 218 HIS A N 1
ATOM 1718 C CA . HIS A 1 218 ? 43.916 19.343 -52.924 1.00 33.53 218 HIS A CA 1
ATOM 1719 C C . HIS A 1 218 ? 44.367 20.711 -52.369 1.00 33.53 218 HIS A C 1
ATOM 1721 O O . HIS A 1 218 ? 45.511 21.121 -52.567 1.00 33.53 218 HIS A O 1
ATOM 1727 N N . GLN A 1 219 ? 43.509 21.471 -51.684 1.00 37.06 219 GLN A N 1
ATOM 1728 C CA . GLN A 1 219 ? 43.970 22.738 -51.120 1.00 37.06 219 GLN A CA 1
ATOM 1729 C C . GLN A 1 219 ? 43.276 23.139 -49.819 1.00 37.06 219 GLN A C 1
ATOM 1731 O O . GLN A 1 219 ? 42.089 23.431 -49.782 1.00 37.06 219 GLN A O 1
ATOM 1736 N N . LYS A 1 220 ? 44.127 23.274 -48.793 1.00 31.30 220 LYS A N 1
ATOM 1737 C CA . LYS A 1 220 ? 43.941 23.930 -47.487 1.00 31.30 220 LYS A CA 1
ATOM 1738 C C . LYS A 1 220 ? 43.361 23.097 -46.338 1.00 31.30 220 LYS A C 1
ATOM 1740 O O . LYS A 1 220 ? 42.181 23.119 -46.020 1.00 31.30 220 LYS A O 1
ATOM 1745 N N . SER A 1 221 ? 44.325 22.493 -45.644 1.00 33.00 221 SER A N 1
ATOM 1746 C CA . SER A 1 221 ? 44.341 22.128 -44.225 1.00 33.00 221 SER A CA 1
ATOM 1747 C C . SER A 1 221 ? 43.955 23.288 -43.299 1.00 33.00 221 SER A C 1
ATOM 1749 O O . SER A 1 221 ? 44.439 24.406 -43.495 1.00 33.00 221 SER A O 1
ATOM 1751 N N . ILE A 1 222 ? 43.163 23.004 -42.258 1.00 33.41 222 ILE A N 1
ATOM 1752 C CA . ILE A 1 222 ? 43.040 23.846 -41.061 1.00 33.41 222 ILE A CA 1
ATOM 1753 C C . ILE A 1 222 ? 42.835 22.942 -39.831 1.00 33.41 222 ILE A C 1
ATOM 1755 O O . ILE A 1 222 ? 41.958 22.083 -39.819 1.00 33.41 222 ILE A O 1
ATOM 1759 N N . ALA A 1 223 ? 43.663 23.146 -38.806 1.00 38.31 223 ALA A N 1
ATOM 1760 C CA . ALA A 1 223 ? 43.603 22.515 -37.487 1.00 38.31 223 ALA A CA 1
ATOM 1761 C C . ALA A 1 223 ? 42.813 23.387 -36.504 1.00 38.31 223 ALA A C 1
ATOM 1763 O O . ALA A 1 223 ? 42.995 24.596 -36.563 1.00 38.31 223 ALA A O 1
ATOM 1764 N N . PHE A 1 224 ? 42.047 22.807 -35.564 1.00 28.23 224 PHE A N 1
ATOM 1765 C CA . PHE A 1 224 ? 41.546 23.500 -34.358 1.00 28.23 224 PHE A CA 1
ATOM 1766 C C . PHE A 1 224 ? 41.138 22.523 -33.226 1.00 28.23 224 PHE A C 1
ATOM 1768 O O . PHE A 1 224 ? 41.072 21.317 -33.465 1.00 28.23 224 PHE A O 1
ATOM 1775 N N . PRO A 1 225 ? 40.966 23.005 -31.971 1.00 31.36 225 PRO A N 1
ATOM 1776 C CA . PRO A 1 225 ? 41.294 22.280 -30.749 1.00 31.36 225 PRO A CA 1
ATOM 1777 C C . PRO A 1 225 ? 40.057 21.795 -29.979 1.00 31.36 225 PRO A C 1
ATOM 1779 O O . PRO A 1 225 ? 38.952 22.317 -30.098 1.00 31.36 225 PRO A O 1
ATOM 1782 N N . VAL A 1 226 ? 40.284 20.798 -29.129 1.00 31.50 226 VAL A N 1
ATOM 1783 C CA . VAL A 1 226 ? 39.281 20.139 -28.286 1.00 31.50 226 VAL A CA 1
ATOM 1784 C C . VAL A 1 226 ? 39.102 20.909 -26.975 1.00 31.50 226 VAL A C 1
ATOM 1786 O O . VAL A 1 226 ? 40.075 21.132 -26.256 1.00 31.50 226 VAL A O 1
ATOM 1789 N N . ILE A 1 227 ? 37.862 21.263 -26.623 1.00 30.17 227 ILE A N 1
ATOM 1790 C CA . ILE A 1 227 ? 37.509 21.776 -25.291 1.00 30.17 227 ILE A CA 1
ATOM 1791 C C . ILE A 1 227 ? 36.485 20.831 -24.658 1.00 30.17 227 ILE A C 1
ATOM 1793 O O . ILE A 1 227 ? 35.346 20.726 -25.104 1.00 30.17 227 ILE A O 1
ATOM 1797 N N . TYR A 1 228 ? 36.915 20.150 -23.596 1.00 36.00 228 TYR A N 1
ATOM 1798 C CA . TYR A 1 228 ? 36.067 19.368 -22.701 1.00 36.00 228 TYR A CA 1
ATOM 1799 C C . TYR A 1 228 ? 35.363 20.288 -21.700 1.00 36.00 228 TYR A C 1
ATOM 1801 O O . TYR A 1 228 ? 36.001 21.150 -21.093 1.00 36.00 228 TYR A O 1
ATOM 1809 N N . LYS A 1 229 ? 34.079 20.030 -21.426 1.00 25.16 229 LYS A N 1
ATOM 1810 C CA . LYS A 1 229 ? 33.452 20.477 -20.180 1.00 25.16 229 LYS A CA 1
ATOM 1811 C C . LYS A 1 229 ? 32.638 19.346 -19.559 1.00 25.16 229 LYS A C 1
ATOM 1813 O O . LYS A 1 229 ? 31.711 18.821 -20.164 1.00 25.16 229 LYS A O 1
ATOM 1818 N N . SER A 1 230 ? 33.081 18.978 -18.362 1.00 30.98 230 SER A N 1
ATOM 1819 C CA . SER A 1 230 ? 32.563 17.930 -17.488 1.00 30.98 230 SER A CA 1
ATOM 1820 C C . SER A 1 230 ? 31.316 18.407 -16.742 1.00 30.98 230 SER A C 1
ATOM 1822 O O . SER A 1 230 ? 31.301 19.542 -16.264 1.00 30.98 230 SER A O 1
ATOM 1824 N N . PHE A 1 231 ? 30.343 17.511 -16.581 1.00 31.78 231 PHE A N 1
ATOM 1825 C CA . PHE A 1 231 ? 29.444 17.434 -15.429 1.00 31.78 231 PHE A CA 1
ATOM 1826 C C . PHE A 1 231 ? 29.257 15.964 -15.065 1.00 31.78 231 PHE A C 1
ATOM 1828 O O . PHE A 1 231 ? 29.138 15.148 -16.006 1.00 31.78 231 PHE A O 1
#